Protein AF-A0A962G2T0-F1 (afdb_monomer)

pLDDT: mean 91.87, std 9.45, range [46.09, 98.81]

Structure (mmCIF, N/CA/C/O backbone):
data_AF-A0A962G2T0-F1
#
_entry.id   AF-A0A962G2T0-F1
#
loop_
_atom_site.group_PDB
_atom_site.id
_atom_site.type_symbol
_atom_site.label_atom_id
_atom_site.label_alt_id
_atom_site.label_comp_id
_atom_site.label_asym_id
_atom_site.label_entity_id
_atom_site.label_seq_id
_atom_site.pdbx_PDB_ins_code
_atom_site.Cartn_x
_atom_site.Cartn_y
_atom_site.Cartn_z
_atom_site.occupancy
_atom_site.B_iso_or_equiv
_atom_site.auth_seq_id
_atom_site.auth_comp_id
_atom_site.auth_asym_id
_atom_site.auth_atom_id
_atom_site.pdbx_PDB_model_num
ATOM 1 N N . ASP A 1 1 ? -10.285 -14.569 -21.369 1.00 78.38 1 ASP A N 1
ATOM 2 C CA . ASP A 1 1 ? -9.445 -15.037 -20.257 1.00 78.38 1 ASP A CA 1
ATOM 3 C C . ASP A 1 1 ? -8.648 -13.848 -19.719 1.00 78.38 1 ASP A C 1
ATOM 5 O O . ASP A 1 1 ? -7.839 -13.314 -20.477 1.00 78.38 1 ASP A O 1
ATOM 9 N N . PRO A 1 2 ? -8.904 -13.385 -18.479 1.00 81.31 2 PRO A N 1
ATOM 10 C CA . PRO A 1 2 ? -8.148 -12.295 -17.854 1.00 81.31 2 PRO A CA 1
ATOM 11 C C . PRO A 1 2 ? -6.631 -12.542 -17.802 1.00 81.31 2 PRO A C 1
ATOM 13 O O . PRO A 1 2 ? -5.859 -11.588 -17.859 1.00 81.31 2 PRO A O 1
ATOM 16 N N . GLY A 1 3 ? -6.189 -13.804 -17.762 1.00 86.19 3 GLY A N 1
ATOM 17 C CA . GLY A 1 3 ? -4.771 -14.172 -17.718 1.00 86.19 3 GLY A CA 1
ATOM 18 C C . GLY A 1 3 ? -3.997 -13.897 -19.012 1.00 86.19 3 GLY A C 1
ATOM 19 O O . GLY A 1 3 ? -2.769 -13.878 -18.993 1.00 86.19 3 GLY A O 1
ATOM 20 N N . LEU A 1 4 ? -4.690 -13.649 -20.127 1.00 91.00 4 LEU A N 1
ATOM 21 C CA . LEU A 1 4 ? -4.076 -13.399 -21.437 1.00 91.00 4 LEU A CA 1
ATOM 22 C C . LEU A 1 4 ? -4.033 -11.914 -21.816 1.00 91.00 4 LEU A C 1
ATOM 24 O O . LEU A 1 4 ? -3.537 -11.575 -22.889 1.00 91.00 4 LEU A O 1
ATOM 28 N N . GLN A 1 5 ? -4.562 -11.022 -20.974 1.00 93.44 5 GLN A N 1
ATOM 29 C CA . GLN A 1 5 ? -4.587 -9.595 -21.275 1.00 93.44 5 GLN A CA 1
ATOM 30 C C . GLN A 1 5 ? -3.207 -8.965 -21.020 1.00 93.44 5 GLN A C 1
ATOM 32 O O . GLN A 1 5 ? -2.699 -9.076 -19.901 1.00 93.44 5 GLN A O 1
ATOM 37 N N . PRO A 1 6 ? -2.603 -8.267 -21.999 1.00 96.25 6 PRO A N 1
ATOM 38 C CA . PRO A 1 6 ? -1.441 -7.423 -21.749 1.00 96.25 6 PRO A CA 1
ATOM 39 C C . PRO A 1 6 ? -1.802 -6.278 -20.800 1.00 96.25 6 PRO A C 1
ATOM 41 O O . PRO A 1 6 ? -2.826 -5.614 -20.978 1.00 96.25 6 PRO A O 1
ATOM 44 N N . ARG A 1 7 ? -0.967 -6.043 -19.792 1.00 96.06 7 ARG A N 1
ATOM 45 C CA . ARG A 1 7 ? -1.143 -4.992 -18.782 1.00 96.06 7 ARG A CA 1
ATOM 46 C C . ARG A 1 7 ? 0.117 -4.141 -18.749 1.00 96.06 7 ARG A C 1
ATOM 48 O O . ARG A 1 7 ? 1.211 -4.683 -18.847 1.00 96.06 7 ARG A O 1
ATOM 55 N N . PHE A 1 8 ? -0.023 -2.834 -18.605 1.00 97.50 8 PHE A N 1
ATOM 56 C CA . PHE A 1 8 ? 1.101 -1.907 -18.525 1.00 97.50 8 PHE A CA 1
ATOM 57 C C . PHE A 1 8 ? 0.750 -0.752 -17.588 1.00 97.50 8 PHE A C 1
ATOM 59 O O . PHE A 1 8 ? -0.428 -0.460 -17.385 1.00 97.50 8 PHE A O 1
ATOM 66 N N . VAL A 1 9 ? 1.776 -0.120 -17.019 1.00 97.50 9 VAL A N 1
ATOM 67 C CA . VAL A 1 9 ? 1.636 1.116 -16.229 1.00 97.50 9 VAL A CA 1
ATOM 68 C C . VAL A 1 9 ? 1.667 2.333 -17.156 1.00 97.50 9 VAL A C 1
ATOM 70 O O . VAL A 1 9 ? 0.828 3.219 -17.050 1.00 97.50 9 VAL A O 1
ATOM 73 N N . ASP A 1 10 ? 2.601 2.341 -18.106 1.00 97.38 10 ASP A N 1
ATOM 74 C CA . ASP A 1 10 ? 2.727 3.331 -19.171 1.00 97.38 10 ASP A CA 1
ATOM 75 C C . ASP A 1 10 ? 3.152 2.658 -20.490 1.00 97.38 10 ASP A C 1
ATOM 77 O O . ASP A 1 10 ? 3.445 1.459 -20.539 1.00 97.38 10 ASP A O 1
ATOM 81 N N . ASN A 1 11 ? 3.103 3.407 -21.592 1.00 96.62 11 ASN A N 1
ATOM 82 C CA . ASN A 1 11 ? 3.516 2.935 -22.912 1.00 96.62 11 ASN A CA 1
ATOM 83 C C . ASN A 1 11 ? 3.997 4.107 -23.795 1.00 96.62 11 ASN A C 1
ATOM 85 O O . ASN A 1 11 ? 4.348 5.173 -23.298 1.00 96.62 11 ASN A O 1
ATOM 89 N N . HIS A 1 12 ? 4.053 3.905 -25.114 1.00 94.94 12 HIS A N 1
ATOM 90 C CA . HIS A 1 12 ? 4.557 4.888 -26.078 1.00 94.94 12 HIS A CA 1
ATOM 91 C C . HIS A 1 12 ? 3.560 5.992 -26.483 1.00 94.94 12 HIS A C 1
ATOM 93 O O . HIS A 1 12 ? 3.971 6.928 -27.177 1.00 94.94 12 HIS A O 1
ATOM 99 N N . ASP A 1 13 ? 2.296 5.881 -26.066 1.00 95.00 13 ASP A N 1
ATOM 100 C CA . ASP A 1 13 ? 1.183 6.768 -26.435 1.00 95.00 13 ASP A CA 1
ATOM 101 C C . ASP A 1 13 ? 0.661 7.608 -25.258 1.00 95.00 13 ASP A C 1
ATOM 103 O O . ASP A 1 13 ? -0.230 8.439 -25.438 1.00 95.00 13 ASP A O 1
ATOM 107 N N . VAL A 1 14 ? 1.201 7.405 -24.055 1.00 94.00 14 VAL A N 1
ATOM 108 C CA . VAL A 1 14 ? 0.853 8.160 -22.845 1.00 94.00 14 VAL A CA 1
ATOM 109 C C . VAL A 1 14 ? 2.103 8.747 -22.197 1.00 94.00 14 VAL A C 1
ATOM 111 O O . VAL A 1 14 ? 3.228 8.333 -22.490 1.00 94.00 14 VAL A O 1
ATOM 114 N N . ASP A 1 15 ? 1.909 9.712 -21.299 1.00 95.94 15 ASP A N 1
ATOM 115 C CA . ASP A 1 15 ? 2.998 10.197 -20.457 1.00 95.94 15 ASP A CA 1
ATOM 116 C C . ASP A 1 15 ? 3.614 9.051 -19.653 1.00 95.94 15 ASP A C 1
ATOM 118 O O . ASP A 1 15 ? 2.920 8.148 -19.178 1.00 95.94 15 ASP A O 1
ATOM 122 N N . ARG A 1 16 ? 4.936 9.117 -19.461 1.00 97.94 16 ARG A N 1
ATOM 123 C CA . ARG A 1 16 ? 5.623 8.234 -18.517 1.00 97.94 16 ARG A CA 1
ATOM 124 C C . ARG A 1 16 ? 4.997 8.409 -17.145 1.00 97.94 16 ARG A C 1
ATOM 126 O O . ARG A 1 16 ? 4.760 9.539 -16.716 1.00 97.94 16 ARG A O 1
ATOM 133 N N . PHE A 1 17 ? 4.849 7.324 -16.398 1.00 97.88 17 PHE A N 1
ATOM 134 C CA . PHE A 1 17 ? 4.317 7.417 -15.040 1.00 97.88 17 PHE A CA 1
ATOM 135 C C . PHE A 1 17 ? 5.157 8.370 -14.173 1.00 97.88 17 PHE A C 1
ATOM 137 O O . PHE A 1 17 ? 4.611 9.211 -13.470 1.00 97.88 17 PHE A O 1
ATOM 144 N N . LEU A 1 18 ? 6.492 8.331 -14.287 1.00 98.00 18 LEU A N 1
ATOM 145 C CA . LEU A 1 18 ? 7.399 9.212 -13.533 1.00 98.00 18 LEU A CA 1
ATOM 146 C C . LEU A 1 18 ? 7.429 10.673 -14.013 1.00 98.00 18 LEU A C 1
ATOM 148 O O . LEU A 1 18 ? 8.134 11.487 -13.411 1.00 98.00 18 LEU A O 1
ATOM 152 N N . ALA A 1 19 ? 6.697 11.023 -15.074 1.00 97.25 19 ALA A N 1
ATOM 153 C CA . ALA A 1 19 ? 6.477 12.423 -15.423 1.00 97.25 19 ALA A CA 1
ATOM 154 C C . ALA A 1 19 ? 5.615 13.123 -14.360 1.00 97.25 19 ALA A C 1
ATOM 156 O O . ALA A 1 19 ? 5.885 14.272 -14.023 1.00 97.25 19 ALA A O 1
ATOM 157 N N . ASN A 1 20 ? 4.633 12.405 -13.798 1.00 96.12 20 ASN A N 1
ATOM 158 C CA . ASN A 1 20 ? 3.645 12.948 -12.860 1.00 96.12 20 ASN A CA 1
ATOM 159 C C . ASN A 1 20 ? 3.593 12.201 -11.512 1.00 96.12 20 ASN A C 1
ATOM 161 O O . ASN A 1 20 ? 3.005 12.698 -10.557 1.00 96.12 20 ASN A O 1
ATOM 165 N N . GLY A 1 21 ? 4.194 11.014 -11.424 1.00 96.19 21 GLY A N 1
ATOM 166 C CA . GLY A 1 21 ? 4.232 10.174 -10.230 1.00 96.19 21 GLY A CA 1
ATOM 167 C C . GLY A 1 21 ? 5.575 10.196 -9.497 1.00 96.19 21 GLY A C 1
ATOM 168 O O . GLY A 1 21 ? 6.537 10.865 -9.884 1.00 96.19 21 GLY A O 1
ATOM 169 N N . SER A 1 22 ? 5.653 9.409 -8.426 1.00 96.81 22 SER A N 1
ATOM 170 C CA . SER A 1 22 ? 6.858 9.235 -7.613 1.00 96.81 22 SER A CA 1
ATOM 171 C C . SER A 1 22 ? 7.554 7.901 -7.906 1.00 96.81 22 SER A C 1
ATOM 173 O O . SER A 1 22 ? 6.972 6.984 -8.489 1.00 96.81 22 SER A O 1
ATOM 175 N N . LYS A 1 23 ? 8.820 7.768 -7.481 1.00 96.56 23 LYS A N 1
ATOM 176 C CA . LYS A 1 23 ? 9.531 6.480 -7.554 1.00 96.56 23 LYS A CA 1
ATOM 177 C C . LYS A 1 23 ? 8.831 5.416 -6.709 1.00 96.56 23 LYS A C 1
ATOM 179 O O . LYS A 1 23 ? 8.653 4.315 -7.202 1.00 96.56 23 LYS A O 1
ATOM 184 N N . ALA A 1 24 ? 8.381 5.777 -5.507 1.00 96.62 24 ALA A N 1
ATOM 185 C CA . ALA A 1 24 ? 7.599 4.904 -4.638 1.00 96.62 24 ALA A CA 1
ATOM 186 C C . ALA A 1 24 ? 6.312 4.413 -5.325 1.00 96.62 24 ALA A C 1
ATOM 188 O O . ALA A 1 24 ? 6.076 3.210 -5.4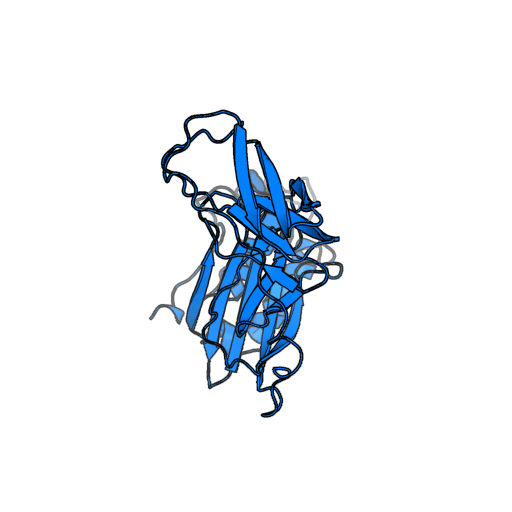11 1.00 96.62 24 ALA A O 1
ATOM 189 N N . GLY A 1 25 ? 5.546 5.327 -5.933 1.00 97.88 25 GLY A N 1
ATOM 190 C CA . GLY A 1 25 ? 4.347 4.974 -6.693 1.00 97.88 25 GLY A CA 1
ATOM 191 C C . GLY A 1 25 ? 4.648 4.074 -7.895 1.00 97.88 25 GLY A C 1
ATOM 192 O O . GLY A 1 25 ? 3.903 3.134 -8.156 1.00 97.88 25 GLY A O 1
ATOM 193 N N . MET A 1 26 ? 5.768 4.295 -8.595 1.00 98.31 26 MET A N 1
ATOM 194 C CA . MET A 1 26 ? 6.210 3.408 -9.677 1.00 98.31 26 MET A CA 1
ATOM 195 C C . MET A 1 26 ? 6.521 2.005 -9.143 1.00 98.31 26 MET A C 1
ATOM 197 O O . MET A 1 26 ? 6.085 1.015 -9.725 1.00 98.31 26 MET A O 1
ATOM 201 N N . SER A 1 27 ? 7.233 1.899 -8.021 1.00 98.19 27 SER A N 1
ATOM 202 C CA . SER A 1 27 ? 7.536 0.623 -7.368 1.00 98.19 27 SER A CA 1
ATOM 203 C C . SER A 1 27 ? 6.268 -0.145 -6.988 1.00 98.19 27 SER A C 1
ATOM 205 O O . SER A 1 27 ? 6.163 -1.338 -7.278 1.00 98.19 27 SER A O 1
ATOM 207 N N . GLN A 1 28 ? 5.280 0.541 -6.407 1.00 98.69 28 GLN A N 1
ATOM 208 C CA . GLN A 1 28 ? 3.979 -0.034 -6.057 1.00 98.69 28 GLN A CA 1
ATOM 209 C C . GLN A 1 28 ? 3.189 -0.457 -7.301 1.00 98.69 28 GLN A C 1
ATOM 211 O O . GLN A 1 28 ? 2.668 -1.572 -7.346 1.00 98.69 28 GLN A O 1
ATOM 216 N N . ALA A 1 29 ? 3.161 0.373 -8.346 1.00 98.56 29 ALA A N 1
ATOM 217 C CA . ALA A 1 29 ? 2.499 0.053 -9.609 1.00 98.56 29 ALA A CA 1
ATOM 218 C C . ALA A 1 29 ? 3.128 -1.172 -10.295 1.00 98.56 29 ALA A C 1
ATOM 220 O O . ALA A 1 29 ? 2.409 -2.030 -10.808 1.00 98.56 29 ALA A O 1
ATOM 221 N N . LEU A 1 30 ? 4.459 -1.294 -10.268 1.00 98.69 30 LEU A N 1
ATOM 222 C CA . LEU A 1 30 ? 5.179 -2.452 -10.805 1.00 98.69 30 LEU A CA 1
ATOM 223 C C . LEU A 1 30 ? 4.926 -3.719 -9.983 1.00 98.69 30 LEU A C 1
ATOM 225 O O . LEU A 1 30 ? 4.748 -4.784 -10.573 1.00 98.69 30 LEU A O 1
ATOM 229 N N . LEU A 1 31 ? 4.872 -3.620 -8.650 1.00 98.69 31 LEU A N 1
ATOM 230 C CA . LEU A 1 31 ? 4.494 -4.751 -7.803 1.00 98.69 31 LEU A CA 1
ATOM 231 C C . LEU A 1 31 ? 3.065 -5.199 -8.118 1.00 98.69 31 LEU A C 1
ATOM 233 O O . LEU A 1 31 ? 2.873 -6.367 -8.439 1.00 98.69 31 LEU A O 1
ATOM 237 N N . MET A 1 32 ? 2.099 -4.274 -8.150 1.00 98.38 32 MET A N 1
ATOM 238 C CA . MET A 1 32 ? 0.710 -4.572 -8.515 1.00 98.38 32 MET A CA 1
ATOM 239 C C . MET A 1 32 ? 0.604 -5.212 -9.904 1.00 98.38 32 MET A C 1
ATOM 241 O O . MET A 1 32 ? -0.066 -6.230 -10.066 1.00 98.38 32 MET A O 1
ATOM 245 N N . LEU A 1 33 ? 1.296 -4.663 -10.908 1.00 98.06 33 LEU A N 1
ATOM 246 C CA . LEU A 1 33 ? 1.343 -5.217 -12.264 1.00 98.06 33 LEU A CA 1
ATOM 247 C C . LEU A 1 33 ? 1.830 -6.680 -12.274 1.00 98.06 33 LEU A C 1
ATOM 249 O O . LEU A 1 33 ? 1.400 -7.474 -13.112 1.00 98.06 33 LEU A O 1
ATOM 253 N N . MET A 1 34 ? 2.714 -7.036 -11.341 1.00 98.12 34 MET A N 1
ATOM 254 C CA . MET A 1 34 ? 3.334 -8.355 -11.223 1.00 98.12 34 MET A CA 1
ATOM 255 C C . MET A 1 34 ? 2.589 -9.321 -10.295 1.00 98.12 34 MET A C 1
ATOM 257 O O . MET A 1 34 ? 2.953 -10.498 -10.254 1.00 98.12 34 MET A O 1
ATOM 261 N N . THR A 1 35 ? 1.538 -8.880 -9.608 1.00 97.62 35 THR A N 1
ATOM 262 C CA . THR A 1 35 ? 0.735 -9.696 -8.680 1.00 97.62 35 THR A CA 1
ATOM 263 C C . THR A 1 35 ? -0.733 -9.824 -9.091 1.00 97.62 35 THR A C 1
ATOM 265 O O . THR A 1 35 ? -1.458 -10.617 -8.495 1.00 97.62 35 THR A O 1
ATOM 268 N N . ILE A 1 36 ? -1.178 -9.115 -10.134 1.00 95.31 36 ILE A N 1
ATOM 269 C CA . ILE A 1 36 ? -2.506 -9.303 -10.739 1.00 95.31 36 ILE A CA 1
ATOM 270 C C . ILE A 1 36 ? -2.458 -10.216 -11.988 1.00 95.31 36 ILE A C 1
ATOM 272 O O . ILE A 1 36 ? -1.396 -10.393 -12.601 1.00 95.31 36 ILE A O 1
ATOM 276 N N . PRO A 1 37 ? -3.599 -10.800 -12.410 1.00 92.00 37 PRO A N 1
ATOM 277 C CA . PRO A 1 37 ? -3.679 -11.604 -13.627 1.00 92.00 37 PRO A CA 1
ATOM 278 C C . PRO A 1 37 ? -3.344 -10.803 -14.889 1.00 92.00 37 PRO A C 1
ATOM 280 O O . PRO A 1 37 ? -3.662 -9.615 -14.996 1.00 92.00 37 PRO A O 1
ATOM 283 N N . GLY A 1 38 ? -2.751 -11.492 -15.864 1.00 93.94 38 GLY A N 1
ATOM 284 C CA . GLY A 1 38 ? -2.405 -10.938 -17.170 1.00 93.94 38 GLY A CA 1
ATOM 285 C C . GLY A 1 38 ? -0.929 -11.099 -17.528 1.00 93.94 38 GLY A C 1
ATOM 286 O O . GLY A 1 38 ? -0.134 -11.713 -16.805 1.00 93.94 38 GLY A O 1
ATOM 287 N N . ILE A 1 39 ? -0.566 -10.522 -18.670 1.00 96.62 39 ILE A N 1
ATOM 288 C CA . ILE A 1 39 ? 0.798 -10.494 -19.196 1.00 96.62 39 ILE A CA 1
ATOM 289 C C . ILE A 1 39 ? 1.377 -9.103 -18.900 1.00 96.62 39 ILE A C 1
ATOM 291 O O . ILE A 1 39 ? 0.988 -8.142 -19.567 1.00 96.62 39 ILE A O 1
ATOM 295 N N . PRO A 1 40 ? 2.267 -8.957 -17.904 1.00 97.81 40 PRO A N 1
ATOM 296 C CA . PRO A 1 40 ? 2.860 -7.666 -17.588 1.00 97.81 40 PRO A CA 1
ATOM 297 C C . PRO A 1 40 ? 3.802 -7.221 -18.712 1.00 97.81 40 PRO A C 1
ATOM 299 O O . PRO A 1 40 ? 4.688 -7.964 -19.133 1.00 97.81 40 PRO A O 1
ATOM 302 N N . VAL A 1 41 ? 3.608 -5.996 -19.190 1.00 98.25 41 VAL A N 1
ATOM 303 C CA . VAL A 1 41 ? 4.405 -5.342 -20.227 1.00 98.25 41 VAL A CA 1
ATOM 304 C C . VAL A 1 41 ? 5.087 -4.135 -19.598 1.00 98.25 41 VAL A C 1
ATOM 306 O O . VAL A 1 41 ? 4.430 -3.222 -19.103 1.00 98.25 41 VAL A O 1
ATOM 309 N N . ILE A 1 42 ? 6.417 -4.148 -19.614 1.00 98.25 42 ILE A N 1
ATOM 310 C CA . ILE A 1 42 ? 7.254 -3.060 -19.108 1.00 98.25 42 ILE A CA 1
ATOM 311 C C . ILE A 1 42 ? 7.743 -2.258 -20.308 1.00 98.25 42 ILE A C 1
ATOM 313 O O . ILE A 1 42 ? 8.333 -2.821 -21.234 1.00 98.25 42 ILE A O 1
ATOM 317 N N . TYR A 1 43 ? 7.497 -0.951 -20.302 1.00 98.19 43 TYR A N 1
ATOM 318 C CA . TYR A 1 43 ? 8.009 -0.069 -21.338 1.00 98.19 43 TYR A CA 1
ATOM 319 C C . TYR A 1 43 ? 9.490 0.248 -21.089 1.00 98.19 43 TYR A C 1
ATOM 321 O O . TYR A 1 43 ? 9.913 0.442 -19.951 1.00 98.19 43 TYR A O 1
ATOM 329 N N . TYR A 1 44 ? 10.298 0.273 -22.151 1.00 97.81 44 TYR A N 1
ATOM 330 C CA . TYR A 1 44 ? 11.750 0.424 -22.033 1.00 97.81 44 TYR A CA 1
ATOM 331 C C . TYR A 1 44 ? 12.125 1.711 -21.281 1.00 97.81 44 TYR A C 1
ATOM 333 O O . TYR A 1 44 ? 11.468 2.744 -21.450 1.00 97.81 44 TYR A O 1
ATOM 341 N N . GLY A 1 45 ? 13.186 1.676 -20.478 1.00 97.81 45 GLY A N 1
ATOM 342 C CA . GLY A 1 45 ? 13.653 2.828 -19.706 1.00 97.81 45 GLY A CA 1
ATOM 343 C C . GLY A 1 45 ? 12.901 3.047 -18.389 1.00 97.81 45 GLY A C 1
ATOM 344 O O . GLY A 1 45 ? 13.348 3.852 -17.572 1.00 97.81 45 GLY A O 1
ATOM 345 N N . THR A 1 46 ? 11.814 2.316 -18.117 1.00 98.12 46 THR A N 1
ATOM 346 C CA . THR A 1 46 ? 11.147 2.328 -16.802 1.00 98.12 46 THR A CA 1
ATOM 347 C C . THR A 1 46 ? 12.097 1.855 -15.699 1.00 98.12 46 THR A C 1
ATOM 349 O O . THR A 1 46 ? 12.185 2.473 -14.640 1.00 98.12 46 THR A O 1
ATOM 352 N N . GLU A 1 47 ? 12.906 0.836 -15.979 1.00 98.06 47 GLU A N 1
ATOM 353 C CA . GLU A 1 47 ? 13.969 0.324 -15.107 1.00 98.06 47 GLU A CA 1
ATOM 354 C C . GLU A 1 47 ? 15.109 1.337 -14.868 1.00 98.06 47 GLU A C 1
ATOM 356 O O . GLU A 1 47 ? 15.840 1.256 -13.879 1.00 98.06 47 GLU A O 1
ATOM 361 N N . GLN A 1 48 ? 15.229 2.330 -15.750 1.00 97.88 48 GLN A N 1
ATOM 362 C CA . GLN A 1 48 ? 16.180 3.443 -15.655 1.00 97.88 48 GLN A CA 1
ATOM 363 C C . GLN A 1 48 ? 15.535 4.721 -15.094 1.00 97.88 48 GLN A C 1
ATOM 365 O O . GLN A 1 48 ? 16.209 5.730 -14.901 1.00 97.88 48 GLN A O 1
ATOM 370 N N . GLY A 1 49 ? 14.231 4.694 -14.805 1.00 96.88 49 GLY A N 1
ATOM 371 C CA . GLY A 1 49 ? 13.498 5.833 -14.263 1.00 96.88 49 GLY A CA 1
ATOM 372 C C . GLY A 1 49 ? 13.216 6.947 -15.273 1.00 96.88 49 GLY A C 1
ATOM 373 O O . GLY A 1 49 ? 13.175 8.116 -14.882 1.00 96.88 49 GLY A O 1
ATOM 374 N N . PHE A 1 50 ? 13.035 6.608 -16.553 1.00 97.56 50 PHE A N 1
ATOM 375 C CA . PHE A 1 50 ? 12.721 7.582 -17.600 1.00 97.56 50 PHE A CA 1
ATOM 376 C C . PHE A 1 50 ? 11.464 8.392 -17.270 1.00 97.56 50 PHE A C 1
ATOM 378 O O . PHE A 1 50 ? 10.434 7.850 -16.866 1.00 97.56 50 PHE A O 1
ATOM 385 N N . ARG A 1 51 ? 11.563 9.709 -17.478 1.00 96.44 51 ARG A N 1
ATOM 386 C CA . ARG A 1 51 ? 10.471 10.675 -17.281 1.00 96.44 51 ARG A CA 1
ATOM 387 C C . ARG A 1 51 ? 9.949 11.242 -18.596 1.00 96.44 51 ARG A C 1
ATOM 389 O O . ARG A 1 51 ? 8.769 11.560 -18.681 1.00 96.44 51 ARG A O 1
ATOM 396 N N . GLY A 1 52 ? 10.804 11.375 -19.609 1.00 92.88 52 GLY A N 1
ATOM 397 C CA . GLY A 1 52 ? 10.414 11.887 -20.913 1.00 92.88 52 GLY A CA 1
ATOM 398 C C . GLY A 1 52 ? 9.744 10.824 -21.779 1.00 92.88 52 GLY A C 1
ATOM 399 O O . GLY A 1 52 ? 10.050 9.624 -21.732 1.00 92.88 52 GLY A O 1
ATOM 400 N N . GLN A 1 53 ? 8.813 11.277 -22.615 1.00 91.75 53 GLN A N 1
ATOM 401 C CA . GLN A 1 53 ? 8.297 10.452 -23.697 1.00 91.75 53 GLN A CA 1
ATOM 402 C C . GLN A 1 53 ? 9.400 10.236 -24.740 1.00 91.75 53 GLN A C 1
ATOM 404 O O . GLN A 1 53 ? 10.041 11.185 -25.182 1.00 91.75 53 GLN A O 1
ATOM 409 N N . ARG A 1 54 ? 9.573 8.985 -25.182 1.00 89.12 54 ARG A N 1
ATOM 410 C CA . ARG A 1 54 ? 10.462 8.614 -26.303 1.00 89.12 54 ARG A CA 1
ATOM 411 C C . ARG A 1 54 ? 11.945 8.989 -26.122 1.00 89.12 54 ARG A C 1
ATOM 413 O O . ARG A 1 54 ? 12.679 9.017 -27.109 1.00 89.12 54 ARG A O 1
ATOM 420 N N . ASP A 1 55 ? 12.398 9.210 -24.885 1.00 94.62 55 ASP A N 1
ATOM 421 C CA . ASP A 1 55 ? 13.829 9.293 -24.568 1.00 94.62 55 ASP A CA 1
ATOM 422 C C . ASP A 1 55 ? 14.541 8.023 -25.052 1.00 94.62 55 ASP A C 1
ATOM 424 O O . ASP A 1 55 ? 13.981 6.924 -25.013 1.00 94.62 55 ASP A O 1
ATOM 428 N N . SER A 1 56 ? 15.765 8.162 -25.550 1.00 96.25 56 SER A N 1
ATOM 429 C CA . SER A 1 56 ? 16.545 7.058 -26.104 1.00 96.25 56 SER A CA 1
ATOM 430 C C . SER A 1 56 ? 17.391 6.370 -25.038 1.00 96.25 56 SER A C 1
ATOM 432 O O . SER A 1 56 ? 18.118 7.022 -24.294 1.00 96.25 56 SER A O 1
ATOM 434 N N . MET A 1 57 ? 17.395 5.034 -25.057 1.00 97.44 57 MET A N 1
ATOM 435 C CA . MET A 1 57 ? 18.333 4.214 -24.274 1.00 97.44 57 MET A CA 1
ATOM 436 C C . MET A 1 57 ? 19.786 4.358 -24.745 1.00 97.44 57 MET A C 1
ATOM 438 O O . MET A 1 57 ? 20.716 4.102 -23.987 1.00 97.44 57 MET A O 1
ATOM 442 N N . PHE A 1 58 ? 19.990 4.743 -26.005 1.00 98.25 58 PHE A N 1
ATOM 443 C CA . PHE A 1 58 ? 21.303 4.853 -26.631 1.00 98.25 58 PHE A CA 1
ATOM 444 C C . PHE A 1 58 ? 21.796 6.299 -26.620 1.00 98.25 58 PHE A C 1
ATOM 446 O O . PHE A 1 58 ? 21.036 7.203 -26.977 1.00 98.25 58 PHE A O 1
ATOM 453 N N . ALA A 1 59 ? 23.086 6.483 -26.336 1.00 97.31 59 ALA A N 1
ATOM 454 C CA . ALA A 1 59 ? 23.768 7.777 -26.237 1.00 97.31 59 ALA A CA 1
ATOM 455 C C . ALA A 1 59 ? 23.615 8.693 -27.463 1.00 97.31 59 ALA A C 1
ATOM 457 O O . ALA A 1 59 ? 23.684 9.910 -27.344 1.00 97.31 59 ALA A O 1
ATOM 458 N N . GLY A 1 60 ? 23.434 8.123 -28.657 1.00 97.00 60 GLY A N 1
ATOM 459 C CA . GLY A 1 60 ? 23.257 8.898 -29.889 1.00 97.00 60 GLY A CA 1
ATOM 460 C C . GLY A 1 60 ? 21.816 9.334 -30.166 1.00 97.00 60 GLY A C 1
ATOM 461 O O . GLY A 1 60 ? 21.575 10.029 -31.149 1.00 97.00 60 GLY A O 1
ATOM 462 N N . GLY A 1 61 ? 20.845 8.889 -29.366 1.00 96.19 61 GLY A N 1
ATOM 463 C CA . GLY A 1 61 ? 19.431 9.133 -29.636 1.00 96.19 61 GLY A CA 1
ATOM 464 C C . GLY A 1 61 ? 18.863 10.353 -28.915 1.00 96.19 61 GLY A C 1
ATOM 465 O O . GLY A 1 61 ? 19.477 10.925 -28.012 1.00 96.19 61 GLY A O 1
ATOM 466 N N . TYR A 1 62 ? 17.649 10.728 -29.314 1.00 95.38 62 TYR A N 1
ATOM 467 C CA . TYR A 1 62 ? 16.905 11.850 -28.743 1.00 95.38 62 TYR A CA 1
ATOM 468 C C . TYR A 1 62 ? 16.740 11.718 -27.219 1.00 95.38 62 TYR A C 1
ATOM 470 O O . TYR A 1 62 ? 16.532 10.618 -26.714 1.00 95.38 62 TYR A O 1
ATOM 478 N N . GLY A 1 63 ? 16.871 12.823 -26.480 1.00 93.44 63 GLY A N 1
ATOM 479 C CA . GLY A 1 63 ? 16.682 12.858 -25.020 1.00 93.44 63 GLY A CA 1
ATOM 480 C C . GLY A 1 63 ? 17.759 1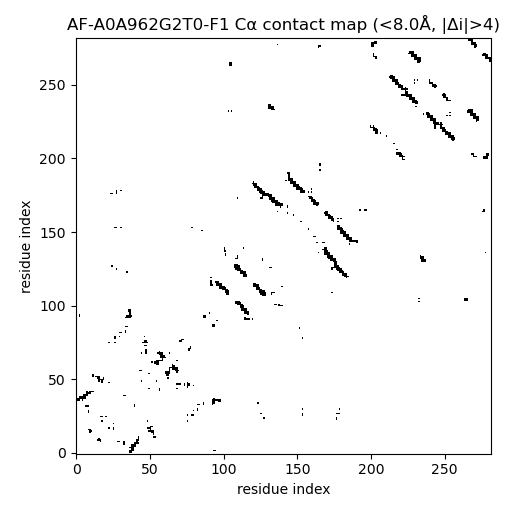2.152 -24.179 1.00 93.44 63 GLY A C 1
ATOM 481 O O . GLY A 1 63 ? 17.789 12.328 -22.967 1.00 93.44 63 GLY A O 1
ATOM 482 N N . SER A 1 64 ? 18.693 11.412 -24.791 1.00 95.44 64 SER A N 1
ATOM 483 C CA . SER A 1 64 ? 19.675 10.572 -24.076 1.00 95.44 64 SER A CA 1
ATOM 484 C C . SER A 1 64 ? 20.771 11.336 -23.322 1.00 95.44 64 SER A C 1
ATOM 486 O O . SER A 1 64 ? 21.466 10.744 -22.497 1.00 95.44 64 SER A O 1
ATOM 488 N N . GLN A 1 65 ? 20.961 12.624 -23.635 1.00 95.00 65 GLN A N 1
ATOM 489 C CA . GLN A 1 65 ? 22.051 13.467 -23.126 1.00 95.00 65 GLN A CA 1
ATOM 490 C C . GLN A 1 65 ? 23.460 12.899 -23.386 1.00 95.00 65 GLN A C 1
ATOM 492 O O . GLN A 1 65 ? 24.388 13.153 -22.622 1.00 95.00 65 GLN A O 1
ATOM 497 N N . GLY A 1 66 ? 23.642 12.124 -24.461 1.00 96.25 66 GLY A N 1
ATOM 498 C CA . GLY A 1 66 ? 24.953 11.569 -24.811 1.00 96.25 66 GLY A CA 1
ATOM 499 C C . GLY A 1 66 ? 25.364 10.348 -23.983 1.00 96.25 66 GLY A C 1
ATOM 500 O O . GLY A 1 66 ? 26.524 9.944 -24.045 1.00 96.25 66 GLY A O 1
ATOM 501 N N . VAL A 1 67 ? 24.445 9.753 -23.214 1.00 95.88 67 VAL A N 1
ATOM 502 C CA . VAL A 1 67 ? 24.722 8.626 -22.309 1.00 95.88 67 VAL A CA 1
ATOM 503 C C . VAL A 1 67 ? 23.866 7.411 -22.671 1.00 95.88 67 VAL A C 1
ATOM 505 O O . VAL A 1 67 ? 22.727 7.537 -23.113 1.00 95.88 67 VAL A O 1
ATOM 508 N N . ASN A 1 68 ? 24.433 6.214 -22.501 1.00 97.88 68 ASN A N 1
ATOM 509 C CA . ASN A 1 68 ? 23.692 4.960 -22.601 1.00 97.88 68 ASN A CA 1
ATOM 510 C C . ASN A 1 68 ? 22.987 4.650 -21.275 1.00 97.88 68 ASN A C 1
ATOM 512 O O . ASN A 1 68 ? 23.619 4.676 -20.221 1.00 97.88 68 ASN A O 1
ATOM 516 N N . HIS A 1 69 ? 21.719 4.257 -21.336 1.00 97.50 69 HIS A N 1
ATOM 517 C CA . HIS A 1 69 ? 20.873 3.993 -20.170 1.00 97.50 69 HIS A CA 1
ATOM 518 C C . HIS A 1 69 ? 20.692 2.486 -19.957 1.00 97.50 69 HIS A C 1
ATOM 520 O O . HIS A 1 69 ? 19.587 1.971 -20.003 1.00 97.50 69 HIS A O 1
ATOM 526 N N . PHE A 1 70 ? 21.785 1.745 -19.768 1.00 97.62 70 PHE A N 1
ATOM 527 C CA . PHE A 1 70 ? 21.750 0.293 -19.502 1.00 97.62 70 PHE A CA 1
ATOM 528 C C . PHE A 1 70 ? 22.302 -0.053 -18.112 1.00 97.62 70 PHE A C 1
ATOM 530 O O . PHE A 1 70 ? 22.904 -1.111 -17.917 1.00 97.62 70 PHE A O 1
ATOM 537 N N . ASP A 1 71 ? 22.156 0.859 -17.149 1.00 98.00 71 ASP A N 1
ATOM 538 C CA . ASP A 1 71 ? 22.725 0.699 -15.816 1.00 98.00 71 ASP A CA 1
ATOM 539 C C . ASP A 1 71 ? 21.919 -0.311 -14.987 1.00 98.00 71 ASP A C 1
ATOM 541 O O . ASP A 1 71 ? 20.794 -0.054 -14.556 1.00 98.00 71 ASP A O 1
ATOM 545 N N . GLN A 1 72 ? 22.516 -1.476 -14.740 1.00 98.19 72 GLN A N 1
ATOM 546 C CA . GLN A 1 72 ? 21.928 -2.528 -13.903 1.00 98.19 72 GLN A CA 1
ATOM 547 C C . GLN A 1 72 ? 22.057 -2.227 -12.400 1.00 98.19 72 GLN A C 1
ATOM 549 O O . GLN A 1 72 ? 21.512 -2.945 -11.559 1.00 98.19 72 GLN A O 1
ATOM 554 N N . SER A 1 73 ? 22.798 -1.179 -12.030 1.00 97.88 73 SER A N 1
ATOM 555 C CA . SER A 1 73 ? 22.901 -0.703 -10.653 1.00 97.88 73 SER A CA 1
ATOM 556 C C . SER A 1 73 ? 21.788 0.273 -10.265 1.00 97.88 73 SER A C 1
ATOM 558 O O . SER A 1 73 ? 21.610 0.517 -9.070 1.00 97.88 73 SER A O 1
ATOM 560 N N . SER A 1 74 ? 21.000 0.752 -11.241 1.00 96.81 74 SER A N 1
ATOM 561 C CA . SER A 1 74 ? 19.838 1.618 -11.021 1.00 96.81 74 SER A CA 1
ATOM 562 C C . SER A 1 74 ? 18.907 1.031 -9.946 1.00 96.81 74 SER A C 1
ATOM 564 O O . SER A 1 74 ? 18.563 -0.157 -10.011 1.00 96.81 74 SER A O 1
ATOM 566 N N . PRO A 1 75 ? 18.443 1.838 -8.971 1.00 95.56 75 PRO A N 1
ATOM 567 C CA . PRO A 1 75 ? 17.531 1.362 -7.935 1.00 95.56 75 PRO A CA 1
ATOM 568 C C . PRO A 1 75 ? 16.258 0.711 -8.496 1.00 95.56 75 PRO A C 1
ATOM 570 O O . PRO A 1 75 ? 15.883 -0.372 -8.048 1.00 95.56 75 PRO A O 1
ATOM 573 N N . LEU A 1 76 ? 15.633 1.315 -9.519 1.00 96.62 76 LEU A N 1
ATOM 574 C CA . LEU A 1 76 ? 14.427 0.751 -10.140 1.00 96.62 76 LEU A CA 1
ATOM 575 C C . LEU A 1 76 ? 14.726 -0.537 -10.908 1.00 96.62 76 LEU A C 1
ATOM 577 O O . LEU A 1 76 ? 13.906 -1.449 -10.876 1.00 96.62 76 LEU A O 1
ATOM 581 N N . TYR A 1 77 ? 15.904 -0.661 -11.527 1.00 98.44 77 TYR A N 1
ATOM 582 C CA . TYR A 1 77 ? 16.326 -1.900 -12.180 1.00 98.44 77 TYR A CA 1
ATOM 583 C C . TYR A 1 77 ? 16.402 -3.053 -11.175 1.00 98.44 77 TYR A C 1
ATOM 585 O O . TYR A 1 77 ? 15.769 -4.091 -11.369 1.00 98.44 77 TYR A O 1
ATOM 593 N N . ARG A 1 78 ? 17.131 -2.864 -10.066 1.00 97.88 78 ARG A N 1
ATOM 594 C CA . ARG A 1 78 ? 17.291 -3.901 -9.032 1.00 97.88 78 ARG A CA 1
ATOM 595 C C . ARG A 1 78 ? 15.966 -4.248 -8.365 1.00 97.88 78 ARG A C 1
ATOM 597 O O . ARG A 1 78 ? 15.687 -5.419 -8.116 1.00 97.88 78 ARG A O 1
ATOM 604 N N . GLN A 1 79 ? 15.131 -3.249 -8.092 1.00 97.50 79 GLN A N 1
ATOM 605 C CA . GLN A 1 79 ? 13.822 -3.486 -7.498 1.00 97.50 79 GLN A CA 1
ATOM 606 C C . GLN A 1 79 ? 12.907 -4.258 -8.453 1.00 97.50 79 GLN A C 1
ATOM 608 O O . GLN A 1 79 ? 12.338 -5.271 -8.051 1.00 97.50 79 GLN A O 1
ATOM 613 N N . LEU A 1 80 ? 12.831 -3.851 -9.722 1.00 98.12 80 LEU A N 1
ATOM 614 C CA . LEU A 1 80 ? 12.059 -4.553 -10.744 1.00 98.12 80 LEU A CA 1
ATOM 615 C C . LEU A 1 80 ? 12.560 -5.989 -10.944 1.00 98.12 80 LEU A C 1
ATOM 617 O O . LEU A 1 80 ? 11.748 -6.901 -11.079 1.00 98.12 80 LEU A O 1
ATOM 621 N N . GLN A 1 81 ? 13.872 -6.221 -10.877 1.00 98.50 81 GLN A N 1
ATOM 622 C CA . GLN A 1 81 ? 14.445 -7.566 -10.897 1.00 98.50 81 GLN A CA 1
ATOM 623 C C . GLN A 1 81 ? 13.919 -8.433 -9.739 1.00 98.50 81 GLN A C 1
ATOM 625 O O . GLN A 1 81 ? 13.528 -9.576 -9.981 1.00 98.50 81 GLN A O 1
ATOM 630 N N . ARG A 1 82 ? 13.857 -7.908 -8.505 1.00 98.31 82 ARG A N 1
ATOM 631 C CA . ARG A 1 82 ? 13.297 -8.639 -7.349 1.00 98.31 82 ARG A CA 1
ATOM 632 C C . ARG A 1 82 ? 11.802 -8.934 -7.528 1.00 98.31 82 ARG A C 1
ATOM 634 O O . ARG A 1 82 ? 11.378 -10.063 -7.293 1.00 98.31 82 ARG A O 1
ATOM 641 N N . ILE A 1 83 ? 11.018 -7.965 -8.009 1.00 98.62 83 ILE A N 1
ATOM 642 C CA . ILE A 1 83 ? 9.575 -8.146 -8.263 1.00 98.62 83 ILE A CA 1
ATOM 643 C C . ILE A 1 83 ? 9.343 -9.212 -9.352 1.00 98.62 83 ILE A C 1
ATOM 645 O O . ILE A 1 83 ? 8.511 -10.108 -9.194 1.00 98.62 83 ILE A O 1
ATOM 649 N N . ILE A 1 84 ? 10.098 -9.161 -10.456 1.00 98.62 84 ILE A N 1
ATOM 650 C CA . ILE A 1 84 ? 10.016 -10.158 -11.537 1.00 98.62 84 ILE A CA 1
ATOM 651 C C . ILE A 1 84 ? 10.407 -11.547 -11.022 1.00 98.62 84 ILE A C 1
ATOM 653 O O . ILE A 1 84 ? 9.759 -12.536 -11.374 1.00 98.62 84 ILE A O 1
ATOM 657 N N . ALA A 1 85 ? 11.447 -11.638 -10.187 1.00 98.50 85 ALA A N 1
ATOM 658 C CA . ALA A 1 85 ? 11.868 -12.898 -9.583 1.00 98.50 85 ALA A CA 1
ATOM 659 C C . ALA A 1 85 ? 10.752 -13.509 -8.720 1.00 98.50 85 ALA A C 1
ATOM 661 O O . ALA A 1 85 ? 10.475 -14.698 -8.866 1.00 98.50 85 ALA A O 1
ATOM 662 N N . MET A 1 86 ? 10.054 -12.700 -7.916 1.00 97.88 86 MET A N 1
ATOM 663 C CA . MET A 1 86 ? 8.892 -13.135 -7.133 1.00 97.88 86 MET A CA 1
ATOM 664 C C . MET A 1 86 ? 7.786 -13.716 -8.034 1.00 97.88 86 MET A C 1
ATOM 666 O O . MET A 1 86 ? 7.367 -14.858 -7.840 1.00 97.88 86 MET A O 1
ATOM 670 N N . ARG A 1 87 ? 7.361 -12.986 -9.078 1.00 98.00 87 ARG A N 1
ATOM 671 C CA . ARG A 1 87 ? 6.315 -13.461 -10.009 1.00 98.00 87 ARG A CA 1
ATOM 672 C C . ARG A 1 87 ? 6.703 -14.755 -10.728 1.00 98.00 87 ARG A C 1
ATOM 674 O O . ARG A 1 87 ? 5.860 -15.623 -10.953 1.00 98.00 87 ARG A O 1
ATOM 681 N N . ASN A 1 88 ? 7.961 -14.877 -11.146 1.00 97.56 88 ASN A N 1
ATOM 682 C CA . ASN A 1 88 ? 8.434 -16.059 -11.867 1.00 97.56 88 ASN A CA 1
ATOM 683 C C . ASN A 1 88 ? 8.641 -17.264 -10.943 1.00 97.56 88 ASN A C 1
ATOM 685 O O . ASN A 1 88 ? 8.433 -18.398 -11.385 1.00 97.56 88 ASN A O 1
ATOM 689 N N . GLY A 1 89 ? 9.021 -17.013 -9.688 1.00 97.31 89 GLY A N 1
ATOM 690 C CA . GLY A 1 89 ? 9.262 -18.028 -8.668 1.00 97.31 89 GLY A CA 1
ATOM 691 C C . GLY A 1 89 ? 7.999 -18.755 -8.213 1.00 97.31 89 GLY A C 1
ATOM 692 O O . GLY A 1 89 ? 8.088 -19.930 -7.872 1.00 97.31 89 GLY A O 1
ATOM 693 N N . ASP A 1 90 ? 6.826 -18.115 -8.286 1.00 96.62 90 ASP A N 1
ATOM 694 C CA . ASP A 1 90 ? 5.572 -18.718 -7.826 1.00 96.62 90 ASP A CA 1
ATOM 695 C C . ASP A 1 90 ? 4.453 -18.659 -8.894 1.00 96.62 90 ASP A C 1
ATOM 697 O O . ASP A 1 90 ? 4.108 -17.582 -9.392 1.00 96.62 90 ASP A O 1
ATOM 701 N N . PRO A 1 91 ? 3.860 -19.797 -9.318 1.00 95.62 91 PRO A N 1
ATOM 702 C CA . PRO A 1 91 ? 2.716 -19.793 -10.233 1.00 95.62 91 PRO A CA 1
ATOM 703 C C . PRO A 1 91 ? 1.483 -19.057 -9.687 1.00 95.62 91 PRO A C 1
ATOM 705 O O . PRO A 1 91 ? 0.677 -18.605 -10.504 1.00 95.62 91 PRO A O 1
ATOM 708 N N . LEU A 1 92 ? 1.348 -18.889 -8.367 1.00 96.25 92 LEU A N 1
ATOM 709 C CA . LEU A 1 92 ? 0.238 -18.171 -7.738 1.00 96.25 92 LEU A CA 1
ATOM 710 C C . LEU A 1 92 ? 0.117 -16.736 -8.263 1.00 96.25 92 LEU A C 1
ATOM 712 O O . LEU A 1 92 ? -0.979 -16.322 -8.623 1.00 96.25 92 LEU A O 1
ATOM 716 N N . PHE A 1 93 ? 1.219 -16.007 -8.458 1.00 96.12 93 PHE A N 1
ATOM 717 C CA . PHE A 1 93 ? 1.152 -14.646 -9.014 1.00 96.12 93 PHE A CA 1
ATOM 718 C C . PHE A 1 93 ? 0.750 -14.608 -10.493 1.00 96.12 93 PHE A C 1
ATOM 720 O O . PHE A 1 93 ? 0.252 -13.597 -10.983 1.00 96.12 93 PHE A O 1
ATOM 727 N N . ARG A 1 94 ? 0.958 -15.703 -11.232 1.00 94.19 94 ARG A N 1
ATOM 728 C CA . ARG A 1 94 ? 0.654 -15.790 -12.671 1.00 94.19 94 ARG A CA 1
ATOM 729 C C . ARG A 1 94 ? -0.744 -16.330 -12.957 1.00 94.19 94 ARG A C 1
ATOM 731 O O . ARG A 1 94 ? -1.285 -16.047 -14.023 1.00 94.19 94 ARG A O 1
ATOM 738 N N . ARG A 1 95 ? -1.291 -17.144 -12.053 1.00 92.69 95 ARG A N 1
ATOM 739 C CA . ARG A 1 95 ? -2.522 -17.920 -12.273 1.00 92.69 95 ARG A CA 1
ATOM 740 C C . ARG A 1 95 ? -3.587 -17.722 -11.200 1.00 92.69 95 ARG A C 1
ATOM 742 O O . ARG A 1 95 ? -4.736 -18.077 -11.441 1.00 92.69 95 ARG A O 1
ATOM 749 N N . GLY A 1 96 ? -3.209 -17.213 -10.033 1.00 94.25 96 GLY A N 1
ATOM 750 C CA . GLY A 1 96 ? -4.123 -16.969 -8.930 1.00 94.25 96 GLY A CA 1
ATOM 751 C C . GLY A 1 96 ? -5.071 -15.812 -9.212 1.00 94.25 96 GLY A C 1
ATOM 752 O O . GLY A 1 96 ? -4.765 -14.898 -9.983 1.00 94.25 96 GLY A O 1
ATOM 753 N N . ALA A 1 97 ? -6.240 -15.870 -8.583 1.00 89.75 97 ALA A N 1
ATOM 754 C CA . ALA A 1 97 ? -7.255 -14.834 -8.692 1.00 89.75 97 ALA A CA 1
ATOM 755 C C . ALA A 1 97 ? -7.164 -1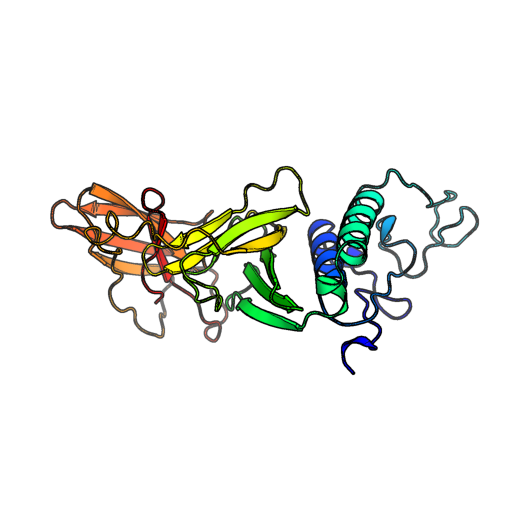3.892 -7.479 1.00 89.75 97 ALA A C 1
ATOM 757 O O . ALA A 1 97 ? -7.236 -14.377 -6.348 1.00 89.75 97 ALA A O 1
ATOM 758 N N . PRO A 1 98 ? -7.011 -12.571 -7.685 1.00 95.19 98 PRO A N 1
ATOM 759 C CA . PRO A 1 98 ? -7.046 -11.612 -6.596 1.00 95.19 98 PRO A CA 1
ATOM 760 C C . PRO A 1 98 ? -8.487 -11.412 -6.110 1.00 95.19 98 PRO A C 1
ATOM 762 O O . PRO A 1 98 ? -9.411 -11.234 -6.906 1.00 95.19 98 PRO A O 1
ATOM 765 N N . VAL A 1 99 ? -8.658 -11.393 -4.796 1.00 96.81 99 VAL A N 1
ATOM 766 C CA . VAL A 1 99 ? -9.895 -11.115 -4.072 1.00 96.81 99 VAL A CA 1
ATOM 767 C C . VAL A 1 99 ? -9.642 -9.869 -3.222 1.00 96.81 99 VAL A C 1
ATOM 769 O O . VAL A 1 99 ? -8.784 -9.922 -2.337 1.00 96.81 99 VAL A O 1
ATOM 772 N N . PRO A 1 100 ? -10.328 -8.740 -3.481 1.00 97.06 100 PRO A N 1
ATOM 773 C CA . PRO A 1 100 ? -10.216 -7.555 -2.638 1.00 97.06 100 PRO A CA 1
ATOM 774 C C . PRO A 1 100 ? -10.541 -7.894 -1.182 1.00 97.06 100 PRO A C 1
ATOM 776 O O . PRO A 1 100 ? -11.541 -8.555 -0.911 1.00 97.06 100 PRO A O 1
ATOM 779 N N . VAL A 1 101 ? -9.688 -7.448 -0.262 1.00 97.62 101 VAL A N 1
ATOM 780 C CA . VAL A 1 101 ? -9.862 -7.630 1.186 1.00 97.62 101 VAL A CA 1
ATOM 781 C C . VAL A 1 101 ? -10.204 -6.298 1.832 1.00 97.62 101 VAL A C 1
ATOM 783 O O . VAL A 1 101 ? -11.161 -6.207 2.591 1.00 97.62 101 VAL A O 1
ATOM 786 N N . TYR A 1 102 ? -9.442 -5.257 1.513 1.00 96.94 102 TYR A N 1
ATOM 787 C CA . TYR A 1 102 ? -9.615 -3.932 2.088 1.00 96.94 102 TYR A CA 1
ATOM 788 C C . TYR A 1 102 ? -9.171 -2.869 1.080 1.00 96.94 102 TYR A C 1
ATOM 790 O O . TYR A 1 102 ? -8.199 -3.061 0.347 1.00 96.94 102 TYR A O 1
ATOM 798 N N . SER A 1 103 ? -9.859 -1.734 1.067 1.00 95.69 103 SER A N 1
ATOM 799 C CA . SER A 1 103 ? -9.431 -0.532 0.357 1.00 95.69 103 SER A CA 1
ATOM 800 C C . SER A 1 103 ? -9.840 0.686 1.158 1.00 95.69 103 SER A C 1
ATOM 802 O O . SER A 1 103 ? -10.982 0.751 1.621 1.00 95.69 103 SER A O 1
ATOM 804 N N . ASP A 1 104 ? -8.941 1.653 1.271 1.00 92.94 104 ASP A N 1
ATOM 805 C CA . ASP A 1 104 ? -9.315 2.949 1.801 1.00 92.94 104 ASP A CA 1
ATOM 806 C C . ASP A 1 104 ? -10.230 3.698 0.829 1.00 92.94 104 ASP A C 1
ATOM 808 O O . ASP A 1 104 ? -10.022 3.675 -0.386 1.00 92.94 104 ASP A O 1
ATOM 812 N N . ALA A 1 105 ? -11.277 4.311 1.371 1.00 89.44 105 ALA A N 1
ATOM 813 C CA . ALA A 1 105 ? -12.277 5.032 0.596 1.00 89.44 105 ALA A CA 1
ATOM 814 C C . ALA A 1 105 ? -12.105 6.551 0.705 1.00 89.44 105 ALA A C 1
ATOM 816 O O . ALA A 1 105 ? -12.682 7.270 -0.112 1.00 89.44 105 ALA A O 1
ATOM 817 N N . SER A 1 106 ? -11.316 7.035 1.673 1.00 89.56 106 SER A N 1
ATOM 818 C CA . SER A 1 106 ? -11.177 8.468 1.922 1.00 89.56 106 SER A CA 1
ATOM 819 C C . SER A 1 106 ? -10.052 9.135 1.128 1.00 89.56 106 SER A C 1
ATOM 821 O O . SER A 1 106 ? -10.030 10.359 0.985 1.00 89.56 106 SER A O 1
ATOM 823 N N . GLY A 1 107 ? -9.137 8.347 0.556 1.00 91.50 107 GLY A N 1
ATOM 824 C CA . GLY A 1 107 ? -8.041 8.857 -0.258 1.00 91.50 107 GLY A CA 1
ATOM 825 C C . GLY A 1 107 ? -6.869 7.888 -0.376 1.00 91.50 107 GLY A C 1
ATOM 826 O O . GLY A 1 107 ? -7.044 6.675 -0.475 1.00 91.50 107 GLY A O 1
ATOM 827 N N . ALA A 1 108 ? -5.656 8.445 -0.415 1.00 94.44 108 ALA A N 1
ATOM 828 C CA . ALA A 1 108 ? -4.435 7.651 -0.388 1.00 94.44 108 ALA A CA 1
ATOM 829 C C . ALA A 1 108 ? -4.341 6.888 0.941 1.00 94.44 108 ALA A C 1
ATOM 831 O O . ALA A 1 108 ? -4.506 7.481 2.002 1.00 94.44 108 ALA A O 1
ATOM 832 N N . GLY A 1 109 ? -4.047 5.594 0.874 1.00 96.50 109 GLY A N 1
ATOM 833 C CA . GLY A 1 109 ? -4.048 4.733 2.046 1.00 96.50 109 GLY A CA 1
ATOM 834 C C . GLY A 1 109 ? -3.887 3.272 1.664 1.00 96.50 109 GLY A C 1
ATOM 835 O O . GLY A 1 109 ? -3.291 2.940 0.632 1.00 96.50 109 GLY A O 1
ATOM 836 N N . ALA A 1 110 ? -4.408 2.389 2.509 1.00 97.94 110 ALA A N 1
ATOM 837 C CA . ALA A 1 110 ? -4.201 0.963 2.344 1.00 97.94 110 ALA A CA 1
ATOM 838 C C . ALA A 1 110 ? -5.052 0.353 1.214 1.00 97.94 110 ALA A C 1
ATOM 840 O O . ALA A 1 110 ? -6.253 0.602 1.101 1.00 97.94 110 ALA A O 1
ATOM 841 N N . LEU A 1 111 ? -4.437 -0.522 0.419 1.00 98.31 111 LEU A N 1
ATOM 842 C CA . LEU A 1 111 ? -5.103 -1.413 -0.533 1.00 98.31 111 LEU A CA 1
ATOM 843 C C . LEU A 1 111 ? -4.587 -2.831 -0.311 1.00 98.31 111 LEU A C 1
ATOM 845 O O . LEU A 1 111 ? -3.390 -3.081 -0.434 1.00 98.31 111 LEU A O 1
ATOM 849 N N . ILE A 1 112 ? -5.488 -3.764 -0.013 1.00 98.62 112 ILE A N 1
ATOM 850 C CA . ILE A 1 112 ? -5.144 -5.140 0.341 1.00 98.62 112 ILE A CA 1
ATOM 851 C C . ILE A 1 112 ? -6.010 -6.094 -0.469 1.00 98.62 112 ILE A C 1
ATOM 853 O O . ILE A 1 112 ? -7.239 -5.973 -0.508 1.00 98.62 112 ILE A O 1
ATOM 857 N N . TYR A 1 113 ? -5.378 -7.084 -1.085 1.00 98.56 113 TYR A N 1
ATOM 858 C CA . TYR A 1 113 ? -6.076 -8.205 -1.702 1.00 98.56 113 TYR A CA 1
ATOM 859 C C . TYR A 1 113 ? -5.378 -9.521 -1.396 1.00 98.56 113 TYR A C 1
ATOM 861 O O . TYR A 1 113 ? -4.163 -9.596 -1.210 1.00 98.56 113 TYR A O 1
ATOM 869 N N . ARG A 1 114 ? -6.178 -10.581 -1.368 1.00 97.94 114 ARG A N 1
ATOM 870 C CA . ARG A 1 114 ? -5.721 -11.959 -1.253 1.00 97.94 114 ARG A CA 1
ATOM 871 C C . ARG A 1 114 ? -5.607 -12.569 -2.638 1.00 97.94 114 ARG A C 1
ATOM 873 O O . ARG A 1 114 ? -6.455 -12.306 -3.478 1.00 97.94 114 ARG A O 1
ATOM 880 N N . ILE A 1 115 ? -4.612 -13.403 -2.888 1.00 97.50 115 ILE A N 1
ATOM 881 C CA . ILE A 1 115 ? -4.524 -14.207 -4.105 1.00 97.50 115 ILE A CA 1
ATOM 882 C C . ILE A 1 115 ? -4.683 -15.673 -3.716 1.00 97.50 115 ILE A C 1
ATOM 884 O O . ILE A 1 115 ? -3.893 -16.184 -2.925 1.00 97.50 115 ILE A O 1
ATOM 888 N N . ASP A 1 116 ? -5.681 -16.339 -4.294 1.00 95.06 116 ASP A N 1
ATOM 889 C CA . ASP A 1 116 ? -5.933 -17.766 -4.084 1.00 95.06 116 ASP A CA 1
ATOM 890 C C . ASP A 1 116 ? -5.440 -18.581 -5.288 1.00 95.06 116 ASP A C 1
ATOM 892 O O . ASP A 1 116 ? -5.791 -18.288 -6.439 1.00 95.06 116 ASP A O 1
ATOM 896 N N . PHE A 1 117 ? -4.643 -19.624 -5.039 1.00 95.12 117 PHE A N 1
ATOM 897 C CA . PHE A 1 117 ? -4.220 -20.574 -6.071 1.00 95.12 117 PHE A CA 1
ATOM 898 C C . PHE A 1 117 ? -3.806 -21.919 -5.465 1.00 95.12 117 PHE A C 1
ATOM 900 O O . PHE A 1 117 ? -2.942 -21.968 -4.597 1.00 95.12 117 PHE A O 1
ATOM 907 N N . ASP A 1 118 ? -4.397 -23.015 -5.953 1.00 93.62 118 ASP A N 1
ATOM 908 C CA . ASP A 1 118 ? -4.028 -24.394 -5.580 1.00 93.62 118 ASP A CA 1
ATOM 909 C C . ASP A 1 118 ? -3.983 -24.640 -4.054 1.00 93.62 118 ASP A C 1
ATOM 911 O O . ASP A 1 118 ? -3.036 -25.193 -3.502 1.00 93.62 118 ASP A O 1
ATOM 915 N N . GLY A 1 119 ? -4.999 -24.135 -3.343 1.00 90.94 119 GLY A N 1
ATOM 916 C CA . GLY A 1 119 ? -5.108 -24.244 -1.883 1.00 90.94 119 GLY A CA 1
ATOM 917 C C . GLY A 1 119 ? -4.147 -23.355 -1.082 1.00 90.94 119 GLY A C 1
ATOM 918 O O . GLY A 1 119 ? -4.233 -23.347 0.145 1.00 90.94 119 GLY A O 1
ATOM 919 N N . ARG A 1 120 ? -3.267 -22.592 -1.744 1.00 93.12 120 ARG A N 1
ATOM 920 C CA . ARG A 1 120 ? -2.401 -21.576 -1.130 1.00 93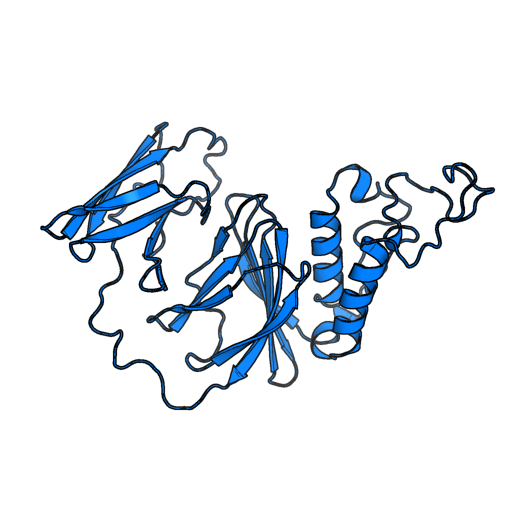.12 120 ARG A CA 1
ATOM 921 C C . ARG A 1 120 ? -3.036 -20.196 -1.235 1.00 93.12 120 ARG A C 1
ATOM 923 O O . ARG A 1 120 ? -3.773 -19.907 -2.182 1.00 93.12 120 ARG A O 1
ATOM 930 N N . GLN A 1 121 ? -2.719 -19.352 -0.259 1.00 95.44 121 GLN A N 1
ATOM 931 C CA . GLN A 1 121 ? -3.198 -17.979 -0.182 1.00 95.44 121 GLN A CA 1
ATOM 932 C C . GLN A 1 121 ? -2.015 -17.057 0.112 1.00 95.44 121 GLN A C 1
ATOM 934 O O . GLN A 1 121 ? -1.165 -17.375 0.944 1.00 95.44 121 GLN A O 1
ATOM 939 N N . MET A 1 122 ? -1.965 -15.915 -0.565 1.00 97.31 122 MET A N 1
ATOM 940 C CA . MET A 1 122 ? -1.044 -14.825 -0.236 1.00 97.31 122 MET A CA 1
ATOM 941 C C . MET A 1 122 ? -1.823 -13.531 -0.072 1.00 97.31 122 MET A C 1
ATOM 943 O O . MET A 1 122 ? -2.797 -13.308 -0.788 1.00 97.31 122 MET A O 1
ATOM 947 N N . LEU A 1 123 ? -1.394 -12.675 0.844 1.00 98.31 123 LEU A N 1
ATOM 948 C CA . LEU A 1 123 ? -1.895 -11.312 0.978 1.00 98.31 123 LEU A CA 1
ATOM 949 C C . LEU A 1 123 ? -0.900 -10.362 0.334 1.00 98.31 123 LEU A C 1
ATOM 951 O O . LEU A 1 123 ? 0.287 -10.435 0.633 1.00 98.31 123 LEU A O 1
ATOM 955 N N . VAL A 1 124 ? -1.386 -9.462 -0.511 1.00 98.69 124 VAL A N 1
ATOM 956 C CA . VAL A 1 124 ? -0.611 -8.337 -1.030 1.00 98.69 124 VAL A CA 1
ATOM 957 C C . VAL A 1 124 ? -1.225 -7.067 -0.463 1.00 98.69 124 VAL A C 1
ATOM 959 O O . VAL A 1 124 ? -2.413 -6.818 -0.683 1.00 98.69 124 VAL A O 1
ATOM 962 N N . ALA A 1 125 ? -0.431 -6.280 0.256 1.00 98.75 125 ALA A N 1
ATOM 963 C CA . ALA A 1 125 ? -0.842 -4.981 0.771 1.00 98.75 125 ALA A CA 1
ATOM 964 C C . ALA A 1 125 ? 0.024 -3.863 0.207 1.00 98.75 125 ALA A C 1
ATOM 966 O O . ALA A 1 125 ? 1.232 -4.011 0.019 1.00 98.75 125 ALA A O 1
ATOM 967 N N . PHE A 1 126 ? -0.618 -2.725 0.006 1.00 98.81 126 PHE A N 1
ATOM 968 C CA . PHE A 1 126 ? 0.002 -1.460 -0.332 1.00 98.81 126 PHE A CA 1
ATOM 969 C C . PHE A 1 126 ? -0.477 -0.408 0.647 1.00 98.81 126 PHE A C 1
ATOM 971 O O . PHE A 1 126 ? -1.622 -0.474 1.089 1.00 98.81 126 PHE A O 1
ATOM 978 N N . ASN A 1 127 ? 0.352 0.595 0.898 1.00 98.62 127 ASN A N 1
ATOM 979 C CA . ASN A 1 127 ? -0.084 1.866 1.454 1.00 98.62 127 ASN A CA 1
ATOM 980 C C . ASN A 1 127 ? 0.352 2.980 0.506 1.00 98.62 127 ASN A C 1
ATOM 982 O O . ASN A 1 127 ? 1.543 3.236 0.365 1.00 98.62 127 ASN A O 1
ATOM 986 N N . SER A 1 128 ? -0.579 3.622 -0.194 1.00 97.94 128 SER A N 1
ATOM 987 C CA . SER A 1 128 ? -0.230 4.681 -1.149 1.00 97.94 128 SER A CA 1
ATOM 988 C C . SER A 1 128 ? -0.001 6.045 -0.492 1.00 97.94 128 SER A C 1
ATOM 990 O O . SER A 1 128 ? 0.329 6.995 -1.199 1.00 97.94 128 SER A O 1
ATOM 992 N N . ALA A 1 129 ? -0.222 6.169 0.817 1.00 97.56 129 ALA A N 1
ATOM 993 C CA . ALA A 1 129 ? -0.035 7.412 1.545 1.00 97.56 129 ALA A CA 1
ATOM 994 C C . ALA A 1 129 ? 1.440 7.673 1.886 1.00 97.56 129 ALA A C 1
ATOM 996 O O . ALA A 1 129 ? 2.249 6.748 1.978 1.00 97.56 129 ALA A O 1
ATOM 997 N N . ASP A 1 130 ? 1.753 8.946 2.134 1.00 96.81 130 ASP A N 1
ATOM 998 C CA . ASP A 1 130 ? 3.055 9.403 2.641 1.00 96.81 130 ASP A CA 1
ATOM 999 C C . ASP A 1 130 ? 3.209 9.200 4.166 1.00 96.81 130 ASP A C 1
ATOM 1001 O O . ASP A 1 130 ? 4.159 9.705 4.753 1.00 96.81 130 ASP A O 1
ATOM 1005 N N . HIS A 1 131 ? 2.273 8.494 4.811 1.00 96.75 131 HIS A N 1
ATOM 1006 C CA . HIS A 1 131 ? 2.242 8.256 6.255 1.00 96.75 131 HIS A CA 1
ATOM 1007 C C . HIS A 1 131 ? 1.902 6.801 6.580 1.00 96.75 131 HIS A C 1
ATOM 1009 O O . HIS A 1 131 ? 1.270 6.116 5.773 1.00 96.75 131 HIS A O 1
ATOM 1015 N N . ARG A 1 132 ? 2.276 6.332 7.777 1.00 97.62 132 ARG A N 1
ATOM 1016 C CA . ARG A 1 132 ? 1.906 4.990 8.263 1.00 97.62 132 ARG A CA 1
ATOM 1017 C C . ARG A 1 132 ? 0.390 4.871 8.466 1.00 97.62 132 ARG A C 1
ATOM 1019 O O . ARG A 1 132 ? -0.233 5.757 9.056 1.00 97.62 132 ARG A O 1
ATOM 1026 N N . ALA A 1 133 ? -0.193 3.770 8.003 1.00 97.38 133 ALA A N 1
ATOM 1027 C CA . ALA A 1 133 ? -1.632 3.532 8.016 1.00 97.38 133 ALA A CA 1
ATOM 1028 C C . ALA A 1 133 ? -2.006 2.260 8.789 1.00 97.38 133 ALA A C 1
ATOM 1030 O O . ALA A 1 133 ? -1.377 1.212 8.635 1.00 97.38 133 ALA A O 1
ATOM 1031 N N . LEU A 1 134 ? -3.080 2.345 9.570 1.00 97.00 134 LEU A N 1
ATOM 1032 C CA . LEU A 1 134 ? -3.760 1.212 10.179 1.00 97.00 134 LEU A CA 1
ATOM 1033 C C . LEU A 1 134 ? -4.955 0.803 9.309 1.00 97.00 134 LEU A C 1
ATOM 1035 O O . LEU A 1 134 ? -5.878 1.591 9.100 1.00 97.00 134 LEU A O 1
ATOM 1039 N N . ALA A 1 135 ? -4.974 -0.439 8.836 1.00 96.25 135 ALA A N 1
ATOM 1040 C CA . ALA A 1 135 ? -6.077 -0.986 8.053 1.00 96.25 135 ALA A CA 1
ATOM 1041 C C . ALA A 1 135 ? -6.702 -2.205 8.734 1.00 96.25 135 ALA A C 1
ATOM 1043 O O . ALA A 1 135 ? -6.007 -3.108 9.197 1.00 96.25 135 ALA A O 1
ATOM 1044 N N . GLY A 1 136 ? -8.034 -2.239 8.752 1.00 93.44 136 GLY A N 1
ATOM 1045 C CA . GLY A 1 136 ? -8.818 -3.249 9.458 1.00 93.44 136 GLY A CA 1
ATOM 1046 C C . GLY A 1 136 ? -9.382 -2.746 10.795 1.00 93.44 136 GLY A C 1
ATOM 1047 O O . GLY A 1 136 ? -9.417 -1.537 11.039 1.00 93.44 136 GLY A O 1
ATOM 1048 N N . PRO A 1 137 ? -9.875 -3.650 11.655 1.00 92.12 137 PRO A N 1
ATOM 1049 C CA . PRO A 1 137 ? -9.905 -5.099 11.488 1.00 92.12 137 PRO A CA 1
ATOM 1050 C C . PRO A 1 137 ? -10.814 -5.514 10.325 1.00 92.12 137 PRO A C 1
ATOM 1052 O O . PRO A 1 137 ? -11.856 -4.905 10.084 1.00 92.12 137 PRO A O 1
ATOM 1055 N N . VAL A 1 138 ? -10.407 -6.530 9.566 1.00 93.62 138 VAL A N 1
ATOM 1056 C CA . VAL A 1 138 ? -11.156 -7.009 8.396 1.00 93.62 138 VAL A CA 1
ATOM 1057 C C . VAL A 1 138 ? -11.159 -8.531 8.313 1.00 93.62 138 VAL A C 1
ATOM 1059 O O . VAL A 1 138 ? -10.169 -9.194 8.622 1.00 93.62 138 VAL A O 1
ATOM 1062 N N . ASP A 1 139 ? -12.279 -9.108 7.880 1.00 93.44 139 ASP A N 1
ATOM 1063 C CA . ASP A 1 139 ? -12.313 -10.524 7.520 1.00 93.44 139 ASP A CA 1
ATOM 1064 C C . ASP A 1 139 ? -11.646 -10.719 6.151 1.00 93.44 139 ASP A C 1
ATOM 1066 O O . ASP A 1 139 ? -12.222 -10.423 5.105 1.00 93.44 139 ASP A O 1
ATOM 1070 N N . ALA A 1 140 ? -10.413 -11.223 6.160 1.00 93.19 140 ALA A N 1
ATOM 1071 C CA . ALA A 1 140 ? -9.671 -11.554 4.947 1.00 93.19 140 ALA A CA 1
ATOM 1072 C C . ALA A 1 140 ? -10.056 -12.925 4.355 1.00 93.19 140 ALA A C 1
ATOM 1074 O O . ALA A 1 140 ? -9.390 -13.412 3.436 1.00 93.19 140 ALA A O 1
ATOM 1075 N N . GLY A 1 141 ? -11.089 -13.584 4.894 1.00 91.12 141 GLY A N 1
ATOM 1076 C CA . GLY A 1 141 ? -11.543 -14.919 4.513 1.00 91.12 141 GLY A CA 1
ATOM 1077 C C . GLY A 1 141 ? -10.479 -15.996 4.734 1.00 91.12 141 GLY A C 1
ATOM 1078 O O . GLY A 1 141 ? -10.393 -16.942 3.948 1.00 91.12 141 GLY A O 1
ATOM 1079 N N . LEU A 1 142 ? -9.636 -15.810 5.751 1.00 90.44 142 LEU A N 1
ATOM 1080 C CA . LEU A 1 142 ? -8.575 -16.733 6.138 1.00 90.44 142 LEU A CA 1
ATOM 1081 C C . LEU A 1 142 ? -8.993 -17.533 7.381 1.00 90.44 142 LEU A C 1
ATOM 1083 O O . LEU A 1 142 ? -9.753 -17.030 8.212 1.00 90.44 142 LEU A O 1
ATOM 1087 N N . PRO A 1 143 ? -8.485 -18.762 7.559 1.00 84.62 143 PRO A N 1
ATOM 1088 C CA . PRO A 1 143 ? -8.627 -19.475 8.822 1.00 84.62 143 PRO A CA 1
ATOM 1089 C C . PRO A 1 143 ? -8.112 -18.649 10.011 1.00 84.62 143 PRO A C 1
ATOM 1091 O O . PRO A 1 143 ? -7.053 -18.034 9.944 1.00 84.62 143 PRO A O 1
ATOM 1094 N N . ARG A 1 144 ? -8.835 -18.680 11.137 1.00 77.25 144 ARG A N 1
ATOM 1095 C CA . ARG A 1 144 ? -8.468 -17.940 12.366 1.00 77.25 144 ARG A CA 1
ATOM 1096 C C . ARG A 1 144 ? -7.130 -18.360 12.970 1.00 77.25 144 ARG A C 1
ATOM 1098 O O . ARG A 1 144 ? -6.550 -17.620 13.750 1.00 77.25 144 ARG A O 1
ATOM 1105 N N . ASN A 1 145 ? -6.683 -19.572 12.666 1.00 78.50 145 ASN A N 1
ATOM 1106 C CA . ASN A 1 145 ? -5.402 -20.101 13.104 1.00 78.50 145 ASN A CA 1
ATOM 1107 C C . ASN A 1 145 ? -4.312 -19.922 12.044 1.00 78.50 145 ASN A C 1
ATOM 1109 O O . ASN A 1 145 ? -3.303 -20.613 12.118 1.00 78.50 145 ASN A O 1
ATOM 1113 N N . SER A 1 146 ? -4.516 -19.084 11.028 1.00 88.56 146 SER A N 1
ATOM 1114 C CA . SER A 1 146 ? -3.473 -18.824 10.046 1.00 88.56 146 SER A CA 1
ATOM 1115 C C . SER A 1 146 ? -2.287 -18.101 10.677 1.00 88.56 146 SER A C 1
ATOM 1117 O O . SER A 1 146 ? -2.445 -17.265 11.563 1.00 88.56 146 SER A O 1
ATOM 1119 N N . ASP A 1 147 ? -1.103 -18.417 10.174 1.00 90.25 147 ASP A N 1
ATOM 1120 C CA . ASP A 1 147 ? 0.124 -17.676 10.427 1.00 90.25 147 ASP A CA 1
ATOM 1121 C C . ASP A 1 147 ? 0.525 -16.926 9.152 1.00 90.25 147 ASP A C 1
ATOM 1123 O O . ASP A 1 147 ? 0.287 -17.411 8.040 1.00 90.25 147 ASP A O 1
ATOM 1127 N N . LEU A 1 148 ? 1.091 -15.731 9.309 1.00 93.75 148 LEU A N 1
ATOM 1128 C CA . LEU A 1 148 ? 1.458 -14.848 8.204 1.00 93.75 148 LEU A CA 1
ATOM 1129 C C . LEU A 1 148 ? 2.968 -14.648 8.200 1.00 93.75 148 LEU A C 1
ATOM 1131 O O . LEU A 1 148 ? 3.525 -14.048 9.115 1.00 93.75 148 LEU A O 1
ATOM 1135 N N . SER A 1 149 ? 3.628 -15.114 7.144 1.00 94.75 149 SER A N 1
ATOM 1136 C CA . SER A 1 149 ? 5.069 -14.931 6.966 1.00 94.75 149 SER A CA 1
ATOM 1137 C C . SER A 1 149 ? 5.336 -13.956 5.821 1.00 94.75 149 SER A C 1
ATOM 1139 O O . SER A 1 149 ? 4.855 -14.197 4.712 1.00 94.75 149 SER A O 1
ATOM 1141 N N . PRO A 1 150 ? 6.074 -12.853 6.041 1.00 95.62 150 PRO A N 1
ATOM 1142 C CA . PRO A 1 150 ? 6.444 -11.966 4.948 1.00 95.62 150 PRO A CA 1
ATOM 1143 C C . PRO A 1 150 ? 7.371 -12.697 3.971 1.00 95.62 150 PRO A C 1
ATOM 1145 O O . PRO A 1 150 ? 8.351 -13.322 4.374 1.00 95.62 150 PRO A O 1
ATOM 1148 N N . VAL A 1 151 ? 7.066 -12.609 2.678 1.00 96.69 151 VAL A N 1
ATOM 1149 C CA . VAL A 1 151 ? 7.860 -13.221 1.596 1.00 96.69 151 VAL A CA 1
ATOM 1150 C C . VAL A 1 151 ? 8.440 -12.191 0.629 1.00 96.69 151 VAL A C 1
ATOM 1152 O O . VAL A 1 151 ? 9.328 -12.519 -0.158 1.00 96.69 151 VAL A O 1
ATOM 1155 N N . PHE A 1 152 ? 7.963 -10.944 0.676 1.00 98.12 152 PHE A N 1
ATOM 1156 C CA . PHE A 1 152 ? 8.473 -9.853 -0.149 1.00 98.12 152 PHE A CA 1
ATOM 1157 C C . PHE A 1 152 ? 8.158 -8.483 0.461 1.00 98.12 152 PHE A C 1
ATOM 1159 O O . PHE A 1 152 ? 7.036 -8.266 0.910 1.00 98.12 152 PHE A O 1
ATOM 1166 N N . HIS A 1 153 ? 9.110 -7.549 0.374 1.00 97.81 153 HIS A N 1
ATOM 1167 C CA . HIS A 1 153 ? 8.914 -6.127 0.667 1.00 97.81 153 HIS A CA 1
ATOM 1168 C C . HIS A 1 153 ? 9.525 -5.265 -0.447 1.00 97.81 153 HIS A C 1
ATOM 1170 O O . HIS A 1 153 ? 10.597 -5.578 -0.984 1.00 97.81 153 HIS A O 1
ATOM 1176 N N . LEU A 1 154 ? 8.864 -4.159 -0.801 1.00 97.44 154 LEU A N 1
ATOM 1177 C CA . LEU A 1 154 ? 9.431 -3.163 -1.715 1.00 97.44 154 LEU A CA 1
ATOM 1178 C C . LEU A 1 154 ? 10.660 -2.474 -1.119 1.00 97.44 154 LEU A C 1
ATOM 1180 O O . LEU A 1 154 ? 11.634 -2.268 -1.857 1.00 97.44 154 LEU A O 1
ATOM 1184 N N . ASP A 1 155 ? 10.615 -2.170 0.177 1.00 95.25 155 ASP A N 1
ATOM 1185 C CA . ASP A 1 155 ? 11.718 -1.658 0.989 1.00 95.25 155 ASP A CA 1
ATOM 1186 C C . ASP A 1 155 ? 12.127 -2.717 2.025 1.00 95.25 155 ASP A C 1
ATOM 1188 O O . ASP A 1 155 ? 11.287 -3.305 2.690 1.00 95.25 155 ASP A O 1
ATOM 1192 N N . GLU A 1 156 ? 13.423 -2.999 2.143 1.00 89.56 156 GLU A N 1
ATOM 1193 C CA . GLU A 1 156 ? 13.935 -3.996 3.099 1.00 89.56 156 GLU A CA 1
ATOM 1194 C C . GLU A 1 156 ? 13.912 -3.491 4.550 1.00 89.56 156 GLU A C 1
ATOM 1196 O O . GLU A 1 156 ? 14.106 -4.285 5.466 1.00 89.56 156 GLU A O 1
ATOM 1201 N N . GLN A 1 157 ? 13.701 -2.187 4.754 1.00 92.56 157 GLN A N 1
ATOM 1202 C CA . GLN A 1 157 ? 13.555 -1.558 6.072 1.00 92.56 157 GLN A CA 1
ATOM 1203 C C . GLN A 1 157 ? 12.089 -1.370 6.493 1.00 92.56 157 GLN A C 1
ATOM 1205 O O . GLN A 1 157 ? 11.845 -0.807 7.554 1.00 92.56 157 GLN A O 1
ATOM 1210 N N . ASP A 1 158 ? 11.141 -1.817 5.668 1.00 93.94 158 ASP A N 1
ATOM 1211 C CA . ASP A 1 158 ? 9.701 -1.729 5.917 1.00 93.94 158 ASP A CA 1
ATOM 1212 C C . ASP A 1 158 ? 9.312 -2.566 7.154 1.00 93.94 158 ASP A C 1
ATOM 1214 O O . ASP A 1 158 ? 9.543 -3.779 7.180 1.00 93.94 158 ASP A O 1
ATOM 1218 N N . ASP A 1 159 ? 8.726 -1.921 8.168 1.00 95.69 159 ASP A N 1
ATOM 1219 C CA . ASP A 1 159 ? 8.278 -2.535 9.432 1.00 95.69 159 ASP A CA 1
ATOM 1220 C C . ASP A 1 159 ? 6.766 -2.839 9.419 1.00 95.69 159 ASP A C 1
ATOM 1222 O O . ASP A 1 159 ? 6.117 -2.998 10.460 1.00 95.69 159 ASP A O 1
ATOM 1226 N N . SER A 1 160 ? 6.166 -2.920 8.225 1.00 97.94 160 SER A N 1
ATOM 1227 C CA . SER A 1 160 ? 4.757 -3.268 8.086 1.00 97.94 160 SER A CA 1
ATOM 1228 C C . SER A 1 160 ? 4.478 -4.653 8.651 1.00 97.94 160 SER A C 1
ATOM 1230 O O . SER A 1 160 ? 5.202 -5.626 8.420 1.00 97.94 160 SER A O 1
ATOM 1232 N N . SER A 1 161 ? 3.343 -4.777 9.327 1.00 96.25 161 SER A N 1
ATOM 1233 C CA . SER A 1 161 ? 2.923 -6.022 9.952 1.00 96.25 161 SER A CA 1
ATOM 1234 C C . SER A 1 161 ? 1.453 -6.320 9.696 1.00 96.25 161 SER A C 1
ATOM 1236 O O . SER A 1 161 ? 0.632 -5.424 9.511 1.00 96.25 161 SER A O 1
ATOM 1238 N N . ALA A 1 162 ? 1.129 -7.610 9.699 1.00 94.88 162 ALA A N 1
ATOM 1239 C CA . ALA A 1 162 ? -0.227 -8.119 9.611 1.00 94.88 162 ALA A CA 1
ATOM 1240 C C . ALA A 1 162 ? -0.429 -9.147 10.726 1.00 94.88 162 ALA A C 1
ATOM 1242 O O . ALA A 1 162 ? 0.390 -10.054 10.891 1.00 94.88 162 ALA A O 1
ATOM 1243 N N . ARG A 1 163 ? -1.496 -9.001 11.511 1.00 90.81 163 ARG A N 1
ATOM 1244 C CA . ARG A 1 163 ? -1.780 -9.880 12.652 1.00 90.81 163 ARG A CA 1
ATOM 1245 C C . ARG A 1 163 ? -3.275 -10.073 12.837 1.00 90.81 163 ARG A C 1
ATOM 1247 O O . ARG A 1 163 ? -4.063 -9.190 12.511 1.00 90.81 163 ARG A O 1
ATOM 1254 N N . PHE A 1 164 ? -3.658 -11.221 13.384 1.00 88.06 164 PHE A N 1
ATOM 1255 C CA . PHE A 1 164 ? -5.031 -11.427 13.823 1.00 88.06 164 PHE A CA 1
ATOM 1256 C C . PHE A 1 164 ? -5.283 -10.656 15.114 1.00 88.06 164 PHE A C 1
ATOM 1258 O O . PHE A 1 164 ? -4.503 -10.749 16.063 1.00 88.06 164 PHE A O 1
ATOM 1265 N N . ASP A 1 165 ? -6.387 -9.923 15.149 1.00 82.69 165 ASP A N 1
ATOM 1266 C CA . ASP A 1 165 ? -6.945 -9.421 16.388 1.00 82.69 165 ASP A CA 1
ATOM 1267 C C . ASP A 1 165 ? -7.564 -10.581 17.200 1.00 82.69 165 ASP A C 1
ATOM 1269 O O . ASP A 1 165 ? -7.766 -11.697 16.695 1.00 82.69 165 ASP A O 1
ATOM 1273 N N . PRO A 1 166 ? -7.909 -10.354 18.475 1.00 75.94 166 PRO A N 1
ATOM 1274 C CA . PRO A 1 166 ? -8.590 -11.360 19.289 1.00 75.94 166 PRO A CA 1
ATOM 1275 C C . PRO A 1 166 ? -9.952 -11.818 18.748 1.00 75.94 166 PRO A C 1
ATOM 1277 O O . PRO A 1 166 ? -10.415 -12.911 19.084 1.00 75.94 166 PRO A O 1
ATOM 1280 N N . GLY A 1 167 ? -10.592 -10.999 17.912 1.00 75.88 167 GLY A N 1
ATOM 1281 C CA . GLY A 1 167 ? -11.820 -11.304 17.184 1.00 75.88 167 GLY A CA 1
ATOM 1282 C C . GLY A 1 167 ? -11.606 -12.210 15.969 1.00 75.88 167 GLY A C 1
ATOM 1283 O O . GLY A 1 167 ? -12.595 -12.667 15.385 1.00 75.88 167 GLY A O 1
ATOM 1284 N N . GLY A 1 168 ? -10.359 -12.554 15.629 1.00 81.56 168 GLY A N 1
ATOM 1285 C CA . GLY A 1 168 ? -9.966 -13.366 14.478 1.00 81.56 168 GLY A CA 1
ATOM 1286 C C . GLY A 1 168 ? -10.059 -12.636 13.139 1.00 81.56 168 GLY A C 1
ATOM 1287 O O . GLY A 1 168 ? -10.133 -13.298 12.105 1.00 81.56 168 GLY A O 1
ATOM 1288 N N . GLN A 1 169 ? -10.086 -11.306 13.150 1.00 89.44 169 GLN A N 1
ATOM 1289 C CA . GLN A 1 169 ? -9.994 -10.451 11.969 1.00 89.44 169 GLN A CA 1
ATOM 1290 C C . GLN A 1 169 ? -8.550 -9.978 11.784 1.00 89.44 169 GLN A C 1
ATOM 1292 O O . GLN A 1 169 ? -7.785 -9.936 12.742 1.00 89.44 169 GLN A O 1
ATOM 1297 N N . LEU A 1 170 ? -8.151 -9.628 10.562 1.00 93.06 170 LEU A N 1
ATOM 1298 C CA . LEU A 1 170 ? -6.805 -9.119 10.314 1.00 93.06 170 LEU A CA 1
ATOM 1299 C C . LEU A 1 170 ? -6.716 -7.617 10.512 1.00 93.06 170 LEU A C 1
ATOM 1301 O O . LEU A 1 170 ? -7.540 -6.856 10.004 1.00 93.06 170 LEU A O 1
ATOM 1305 N N . LEU A 1 171 ? -5.644 -7.227 11.183 1.00 94.44 171 LEU A N 1
ATOM 1306 C CA . LEU A 1 171 ? -5.186 -5.867 11.326 1.00 94.44 171 LEU A CA 1
ATOM 1307 C C . LEU A 1 171 ? -3.837 -5.711 10.632 1.00 94.44 171 LEU A C 1
ATOM 1309 O O . LEU A 1 171 ? -2.952 -6.556 10.793 1.00 94.44 171 LEU A O 1
ATOM 1313 N N . PHE A 1 172 ? -3.689 -4.621 9.892 1.00 96.81 172 PHE A N 1
ATOM 1314 C CA . PHE A 1 172 ? -2.474 -4.276 9.174 1.00 96.81 172 PHE A CA 1
ATOM 1315 C C . PHE A 1 172 ? -1.966 -2.926 9.659 1.00 96.81 172 PHE A C 1
ATOM 1317 O O . PHE A 1 172 ? -2.709 -1.948 9.658 1.00 96.81 172 PHE A O 1
ATOM 1324 N N . GLU A 1 173 ? -0.697 -2.874 10.031 1.00 97.38 173 GLU A N 1
ATOM 1325 C CA . GLU A 1 173 ? 0.047 -1.635 10.233 1.00 97.38 173 GLU A CA 1
ATOM 1326 C C . GLU A 1 173 ? 1.007 -1.528 9.055 1.00 97.38 173 GLU A C 1
ATOM 1328 O O . GLU A 1 173 ? 1.882 -2.378 8.919 1.00 97.38 173 GLU A O 1
ATOM 1333 N N . LEU A 1 174 ? 0.797 -0.557 8.171 1.00 98.38 174 LEU A N 1
ATOM 1334 C CA . LEU A 1 174 ? 1.538 -0.429 6.919 1.00 98.38 174 LEU A CA 1
ATOM 1335 C C . LEU A 1 174 ? 2.332 0.872 6.909 1.00 98.38 174 LEU A C 1
ATOM 1337 O O . LEU A 1 174 ? 1.740 1.946 7.023 1.00 98.38 174 LEU A O 1
ATOM 1341 N N . ASP A 1 175 ? 3.645 0.793 6.724 1.00 98.44 175 ASP A N 1
ATOM 1342 C CA . ASP A 1 175 ? 4.500 1.973 6.586 1.00 98.44 175 ASP A CA 1
ATOM 1343 C C . ASP A 1 175 ? 4.109 2.824 5.367 1.00 98.44 175 ASP A C 1
ATOM 1345 O O . ASP A 1 175 ? 3.398 2.379 4.458 1.00 98.44 175 ASP A O 1
ATOM 1349 N N . ALA A 1 176 ? 4.543 4.086 5.350 1.00 98.00 176 ALA A N 1
ATOM 1350 C CA . ALA A 1 176 ? 4.349 4.968 4.203 1.00 98.00 176 ALA A CA 1
ATOM 1351 C C . ALA A 1 176 ? 4.918 4.321 2.931 1.00 98.00 176 ALA A C 1
ATOM 1353 O O . ALA A 1 176 ? 6.038 3.811 2.930 1.00 98.00 176 ALA A O 1
ATOM 1354 N N . HIS A 1 177 ? 4.156 4.343 1.837 1.00 98.06 177 HIS A N 1
ATOM 1355 C CA . HIS A 1 177 ? 4.538 3.710 0.567 1.00 98.06 177 HIS A CA 1
ATOM 1356 C C . HIS A 1 177 ? 4.816 2.199 0.613 1.00 98.06 177 HIS A C 1
ATOM 1358 O O . HIS A 1 177 ? 5.401 1.659 -0.336 1.00 98.06 177 HIS A O 1
ATOM 1364 N N . ALA A 1 178 ? 4.369 1.502 1.662 1.00 98.56 178 ALA A N 1
ATOM 1365 C CA . ALA A 1 178 ? 4.581 0.070 1.805 1.00 98.56 178 ALA A CA 1
ATOM 1366 C C . ALA A 1 178 ? 4.068 -0.716 0.589 1.00 98.56 178 ALA A C 1
ATOM 1368 O O . ALA A 1 178 ? 3.087 -0.353 -0.077 1.00 98.56 178 ALA A O 1
ATOM 1369 N N . GLY A 1 179 ? 4.741 -1.827 0.311 1.00 98.62 179 GLY A N 1
ATOM 1370 C CA . GLY A 1 179 ? 4.328 -2.827 -0.666 1.00 98.62 179 GLY A CA 1
ATOM 1371 C C . GLY A 1 179 ? 4.860 -4.175 -0.227 1.00 98.62 179 GLY A C 1
ATOM 1372 O O . GLY A 1 179 ? 6.037 -4.473 -0.442 1.00 98.62 179 GLY A O 1
ATOM 1373 N N . VAL A 1 180 ? 4.002 -4.961 0.414 1.00 98.69 180 VAL A N 1
ATOM 1374 C CA . VAL A 1 180 ? 4.400 -6.160 1.155 1.00 98.69 180 VAL A CA 1
ATOM 1375 C C . VAL A 1 180 ? 3.532 -7.340 0.746 1.00 98.69 180 VAL A C 1
ATOM 1377 O O . VAL A 1 180 ? 2.341 -7.192 0.453 1.00 98.69 180 VAL A O 1
ATOM 1380 N N . VAL A 1 181 ? 4.149 -8.518 0.696 1.00 98.56 181 VAL A N 1
ATOM 1381 C CA . VAL A 1 181 ? 3.466 -9.781 0.427 1.00 98.56 181 VAL A CA 1
ATOM 1382 C C . VAL A 1 181 ? 3.692 -10.737 1.586 1.00 98.56 181 VAL A C 1
ATOM 1384 O O . VAL A 1 181 ? 4.839 -11.020 1.932 1.00 98.56 181 VAL A O 1
ATOM 1387 N N . TRP A 1 182 ? 2.606 -11.279 2.135 1.00 98.19 182 TRP A N 1
ATOM 1388 C CA . TRP A 1 182 ? 2.646 -12.350 3.129 1.00 98.19 182 TRP A CA 1
ATOM 1389 C C . TRP A 1 182 ? 2.125 -13.649 2.534 1.00 98.19 182 TRP A C 1
ATOM 1391 O O . TRP A 1 182 ? 1.072 -13.674 1.892 1.00 98.19 182 TRP A O 1
ATOM 1401 N N . GLU A 1 183 ? 2.836 -14.740 2.790 1.00 96.88 183 GLU A N 1
ATOM 1402 C CA . GLU A 1 183 ? 2.301 -16.081 2.609 1.00 96.88 183 GLU A CA 1
ATOM 1403 C C . GLU A 1 183 ? 1.450 -16.467 3.819 1.00 96.88 183 GLU A C 1
ATOM 1405 O O . GLU A 1 183 ? 1.821 -16.223 4.970 1.00 96.88 183 GLU A O 1
ATOM 1410 N N . VAL A 1 184 ? 0.285 -17.054 3.542 1.00 95.25 184 VAL A N 1
ATOM 1411 C CA . VAL A 1 184 ? -0.622 -17.557 4.568 1.00 95.25 184 VAL A CA 1
ATOM 1412 C C . VAL A 1 184 ? -0.347 -19.039 4.779 1.00 95.25 184 VAL A C 1
ATOM 1414 O O . VAL A 1 184 ? -0.576 -19.865 3.891 1.00 95.25 184 VAL A O 1
ATOM 1417 N N . HIS A 1 185 ? 0.082 -19.389 5.983 1.00 92.19 185 HIS A N 1
ATOM 1418 C CA . HIS A 1 185 ? 0.247 -20.770 6.409 1.00 92.19 185 HIS A CA 1
ATOM 1419 C C . HIS A 1 185 ? -0.891 -21.171 7.339 1.00 92.19 185 HIS A C 1
ATOM 1421 O O . HIS A 1 185 ? -1.407 -20.365 8.110 1.00 92.19 185 HIS A O 1
ATOM 1427 N N . ARG A 1 186 ? -1.273 -22.450 7.315 1.00 83.56 186 ARG A N 1
ATOM 1428 C CA . ARG A 1 186 ? -2.139 -22.993 8.361 1.00 83.56 186 ARG A CA 1
ATOM 1429 C C . ARG A 1 186 ? -1.305 -23.123 9.636 1.00 83.56 186 ARG A C 1
ATOM 1431 O O . ARG A 1 186 ? -0.379 -23.931 9.673 1.00 83.56 186 ARG A O 1
ATOM 1438 N N . GLY A 1 187 ? -1.640 -22.360 10.666 1.00 73.25 187 GLY A N 1
ATOM 1439 C CA . GLY A 1 187 ? -1.046 -22.524 11.986 1.00 73.25 187 GLY A CA 1
ATOM 1440 C C . GLY A 1 187 ? -1.618 -23.736 12.733 1.00 73.25 187 GLY A C 1
ATOM 1441 O O . GLY A 1 187 ? -2.509 -24.436 12.235 1.00 73.25 187 GLY A O 1
ATOM 1442 N N . PRO A 1 188 ? -1.091 -24.034 13.930 1.00 68.38 188 PRO A N 1
ATOM 1443 C CA . PRO A 1 188 ? -1.517 -25.184 14.724 1.00 68.38 188 PRO A CA 1
ATOM 1444 C C . PRO A 1 188 ? -3.023 -25.141 15.045 1.00 68.38 188 PRO A C 1
ATOM 1446 O O . PRO A 1 188 ? -3.625 -24.076 15.152 1.00 68.38 188 PRO A O 1
ATOM 1449 N N . GLU A 1 189 ? -3.652 -26.309 15.214 1.00 61.19 189 GLU A N 1
ATOM 1450 C CA . GLU A 1 189 ? -5.094 -26.434 15.516 1.00 61.19 189 GLU A CA 1
ATOM 1451 C C . GLU A 1 189 ? -5.494 -25.864 16.894 1.00 61.19 189 GLU A C 1
ATOM 1453 O O . GLU A 1 189 ? -6.681 -25.712 17.169 1.00 61.19 189 GLU A O 1
ATOM 1458 N N . ASN A 1 190 ? -4.524 -25.511 17.747 1.00 53.47 190 ASN A N 1
ATOM 1459 C CA . ASN A 1 190 ? -4.768 -24.894 19.049 1.00 53.47 190 ASN A CA 1
ATOM 1460 C C . ASN A 1 190 ? -4.735 -23.363 18.946 1.00 53.47 190 ASN A C 1
ATOM 1462 O O . ASN A 1 190 ? -3.658 -22.792 18.762 1.00 53.47 190 ASN A O 1
ATOM 1466 N N . PRO A 1 191 ? -5.871 -22.672 19.120 1.00 53.66 191 PRO A N 1
ATOM 1467 C CA . PRO A 1 191 ? -5.888 -21.226 19.077 1.00 53.66 191 PRO A CA 1
ATOM 1468 C C . PRO A 1 191 ? -5.330 -20.649 20.382 1.00 53.66 191 PRO A C 1
ATOM 1470 O O . PRO A 1 191 ? -5.714 -21.047 21.487 1.00 53.66 191 PRO A O 1
ATOM 1473 N N . VAL A 1 192 ? -4.482 -19.631 20.259 1.00 49.75 192 VAL A N 1
ATOM 1474 C CA . VAL A 1 192 ? -4.238 -18.650 21.321 1.00 49.75 192 VAL A CA 1
ATOM 1475 C C . VAL A 1 192 ? -5.536 -17.845 21.501 1.00 49.75 192 VAL A C 1
ATOM 1477 O O . VAL A 1 192 ? -5.666 -16.734 21.012 1.00 49.75 192 VAL A O 1
ATOM 1480 N N . ALA A 1 193 ? -6.557 -18.443 22.122 1.00 48.62 193 ALA A N 1
ATOM 1481 C CA . ALA A 1 193 ? -7.873 -17.819 22.327 1.00 48.62 193 ALA A CA 1
ATOM 1482 C C . ALA A 1 1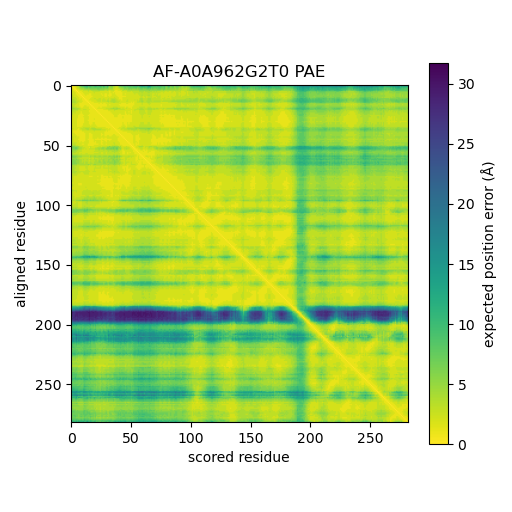93 ? -8.338 -17.827 23.793 1.00 48.62 193 ALA A C 1
ATOM 1484 O O . ALA A 1 193 ? -9.398 -17.297 24.106 1.00 48.62 193 ALA A O 1
ATOM 1485 N N . ALA A 1 194 ? -7.564 -18.397 24.721 1.00 46.09 194 ALA A N 1
ATOM 1486 C CA . ALA A 1 194 ? -7.991 -18.487 26.119 1.00 46.09 194 ALA A CA 1
ATOM 1487 C C . ALA A 1 194 ? -7.664 -17.235 26.958 1.00 46.09 194 ALA A C 1
ATOM 1489 O O . ALA A 1 194 ? -8.347 -16.980 27.944 1.00 46.09 194 ALA A O 1
ATOM 1490 N N . ALA A 1 195 ? -6.652 -16.443 26.585 1.00 47.84 195 ALA A N 1
ATOM 1491 C CA . ALA A 1 195 ? -6.197 -15.306 27.397 1.00 47.84 195 ALA A CA 1
ATOM 1492 C C . ALA A 1 195 ? -6.832 -13.954 27.014 1.00 47.84 195 ALA A C 1
ATOM 1494 O O . ALA A 1 195 ? -6.779 -13.012 27.797 1.00 47.84 195 ALA A O 1
ATOM 1495 N N . SER A 1 196 ? -7.447 -13.842 25.833 1.00 50.94 196 SER A N 1
ATOM 1496 C CA . SER A 1 196 ? -7.972 -12.579 25.298 1.00 50.94 196 SER A CA 1
ATOM 1497 C C . SER A 1 196 ? -9.468 -12.350 25.563 1.00 50.94 196 SER A C 1
ATOM 1499 O O . SER A 1 196 ? -9.954 -11.237 25.380 1.00 50.94 196 SER A O 1
ATOM 1501 N N . ALA A 1 197 ? -10.209 -13.356 26.036 1.00 52.50 197 ALA A N 1
ATOM 1502 C CA . ALA A 1 197 ? -11.660 -13.263 26.237 1.00 52.50 197 ALA A CA 1
ATOM 1503 C C . ALA A 1 197 ? -12.095 -12.311 27.375 1.00 52.50 197 ALA A C 1
ATOM 1505 O O . ALA A 1 197 ? -13.272 -11.963 27.457 1.00 52.50 197 ALA A O 1
ATOM 1506 N N . SER A 1 198 ? -11.180 -11.892 28.256 1.00 61.94 198 SER A N 1
ATOM 1507 C CA . SER A 1 198 ? -11.483 -10.978 29.368 1.00 61.94 198 SER A CA 1
ATOM 1508 C C . SER A 1 198 ? -11.320 -9.495 29.030 1.00 61.94 198 SER A C 1
ATOM 1510 O O . SER A 1 198 ? -11.876 -8.673 29.753 1.00 61.94 198 SER A O 1
ATOM 1512 N N . ILE A 1 199 ? -10.580 -9.159 27.967 1.00 71.25 199 ILE A N 1
ATOM 1513 C CA . ILE A 1 199 ? -10.285 -7.768 27.592 1.00 71.25 199 ILE A CA 1
ATOM 1514 C C . ILE A 1 199 ? -11.376 -7.267 26.651 1.00 71.25 199 ILE A C 1
ATOM 1516 O O . ILE A 1 199 ? -11.630 -7.889 25.612 1.00 71.25 199 ILE A O 1
ATOM 1520 N N . ARG A 1 200 ? -12.031 -6.160 27.012 1.00 78.62 200 ARG A N 1
ATOM 1521 C CA . ARG A 1 200 ? -13.090 -5.559 26.183 1.00 78.62 200 ARG A CA 1
ATOM 1522 C C . ARG A 1 200 ? -12.485 -4.592 25.175 1.00 78.62 200 ARG A C 1
ATOM 1524 O O . ARG A 1 200 ? -11.643 -3.775 25.532 1.00 78.62 200 ARG A O 1
ATOM 1531 N N . ASP A 1 201 ? -12.954 -4.656 23.931 1.00 84.31 201 ASP A N 1
ATOM 1532 C CA . ASP A 1 201 ? -12.547 -3.685 22.915 1.00 84.31 201 ASP A CA 1
ATOM 1533 C C . ASP A 1 201 ? -12.974 -2.272 23.320 1.00 84.31 201 ASP A C 1
ATOM 1535 O O . ASP A 1 201 ? -14.082 -2.100 23.858 1.00 84.31 201 ASP A O 1
ATOM 1539 N N . PRO A 1 202 ? -12.136 -1.257 23.042 1.00 89.56 202 PRO A N 1
ATOM 1540 C CA . PRO A 1 202 ? -12.513 0.123 23.274 1.00 89.56 202 PRO A CA 1
ATOM 1541 C C . PRO A 1 202 ? -13.762 0.445 22.448 1.00 89.56 202 PRO A C 1
ATOM 1543 O O . PRO A 1 202 ? -13.899 0.043 21.291 1.00 89.56 202 PRO A O 1
ATOM 1546 N N . GLN A 1 203 ? -14.708 1.141 23.066 1.00 92.25 203 GLN A N 1
ATOM 1547 C CA . GLN A 1 203 ? -15.976 1.505 22.453 1.00 92.25 203 GLN A CA 1
ATOM 1548 C C . GLN A 1 203 ? -15.965 2.978 22.085 1.00 92.25 203 GLN A C 1
ATOM 1550 O O . GLN A 1 203 ? -15.561 3.819 22.887 1.00 92.25 203 GLN A O 1
ATOM 1555 N N . LEU A 1 204 ? -16.463 3.257 20.885 1.00 91.81 204 LEU A N 1
ATOM 1556 C CA . LEU A 1 204 ? -16.748 4.584 20.364 1.00 91.81 204 LEU A CA 1
ATOM 1557 C C . LEU A 1 204 ? -18.270 4.748 20.295 1.00 91.81 204 LEU A C 1
ATOM 1559 O O . LEU A 1 204 ? -18.963 3.924 19.673 1.00 91.81 204 LEU A O 1
ATOM 1563 N N . GLU A 1 205 ? -18.791 5.779 20.961 1.00 91.44 205 GLU A N 1
ATOM 1564 C CA . GLU A 1 205 ? -20.216 6.104 20.913 1.00 91.44 205 GLU A CA 1
ATOM 1565 C C . GLU A 1 205 ? -20.659 6.433 19.478 1.00 91.44 205 GLU A C 1
ATOM 1567 O O . GLU A 1 205 ? -19.837 6.828 18.647 1.00 91.44 205 GLU A O 1
ATOM 1572 N N . PRO A 1 206 ? -21.947 6.237 19.141 1.00 88.25 206 PRO A N 1
ATOM 1573 C CA . PRO A 1 206 ? -22.462 6.594 17.827 1.00 88.25 206 PRO A CA 1
ATOM 1574 C C . PRO A 1 206 ? -22.201 8.066 17.487 1.00 88.25 206 PRO A C 1
ATOM 1576 O O . PRO A 1 206 ? -22.486 8.962 18.280 1.00 88.25 206 PRO A O 1
ATOM 1579 N N . ILE A 1 207 ? -21.702 8.299 16.276 1.00 87.12 207 ILE A N 1
ATOM 1580 C CA . ILE A 1 207 ? -21.478 9.625 15.699 1.00 87.12 207 ILE A CA 1
ATOM 1581 C C . ILE A 1 207 ? -22.587 9.867 14.672 1.00 87.12 207 ILE A C 1
ATOM 1583 O O . ILE A 1 207 ? -23.113 8.922 14.088 1.00 87.12 207 ILE A O 1
ATOM 1587 N N . ALA A 1 208 ? -22.987 11.123 14.477 1.00 82.00 208 ALA A N 1
ATOM 1588 C CA . ALA A 1 208 ? -23.927 11.460 13.416 1.00 82.00 208 ALA A CA 1
ATOM 1589 C C . ALA A 1 208 ? -23.313 11.168 12.037 1.00 82.00 208 ALA A C 1
ATOM 1591 O O . ALA A 1 208 ? -22.186 11.581 11.778 1.00 82.00 208 ALA A O 1
ATOM 1592 N N . ASP A 1 209 ? -24.091 10.564 11.134 1.00 76.44 209 ASP A N 1
ATOM 1593 C CA . ASP A 1 209 ? -23.647 10.212 9.773 1.00 76.44 209 ASP A CA 1
ATOM 1594 C C . ASP A 1 209 ? -23.110 11.412 8.967 1.00 76.44 209 ASP A C 1
ATOM 1596 O O . ASP A 1 209 ? -22.349 11.248 8.019 1.00 76.44 209 ASP A O 1
ATOM 1600 N N . ILE A 1 210 ? -23.533 12.634 9.315 1.00 76.88 210 ILE A N 1
ATOM 1601 C CA . ILE A 1 210 ? -23.074 13.875 8.688 1.00 76.88 210 ILE A CA 1
ATOM 1602 C C . ILE A 1 210 ? -22.650 14.857 9.775 1.00 76.88 210 ILE A C 1
ATOM 1604 O O . ILE A 1 210 ? -23.472 15.307 10.581 1.00 76.88 210 ILE A O 1
ATOM 1608 N N . VAL A 1 211 ? -21.388 15.276 9.725 1.00 79.62 211 VAL A N 1
ATOM 1609 C CA . VAL A 1 211 ? -20.818 16.292 10.614 1.00 79.62 211 VAL A CA 1
ATOM 1610 C C . VAL A 1 211 ? -20.579 17.580 9.826 1.00 79.62 211 VAL A C 1
ATOM 1612 O O . VAL A 1 211 ? -19.962 17.574 8.769 1.00 79.62 211 VAL A O 1
ATOM 1615 N N . ARG A 1 212 ? -21.101 18.707 10.325 1.00 81.06 212 ARG A N 1
ATOM 1616 C CA . ARG A 1 212 ? -20.947 20.044 9.713 1.00 81.06 212 ARG A CA 1
ATOM 1617 C C . ARG A 1 212 ? -20.199 20.985 10.653 1.00 81.06 212 ARG A C 1
ATOM 1619 O O . ARG A 1 212 ? -20.724 22.020 11.055 1.00 81.06 212 ARG A O 1
ATOM 1626 N N . SER A 1 213 ? -19.008 20.569 11.059 1.00 82.44 213 SER A N 1
ATOM 1627 C CA . SER A 1 213 ? -18.146 21.279 12.003 1.00 82.44 213 SER A CA 1
ATOM 1628 C C . SER A 1 213 ? -16.686 21.066 11.609 1.00 82.44 213 SER A C 1
ATOM 1630 O O . SER A 1 213 ? -16.361 20.015 11.070 1.00 82.44 213 SER A O 1
ATOM 1632 N N . ALA A 1 214 ? -15.828 22.043 11.907 1.00 83.62 214 ALA A N 1
ATOM 1633 C CA . ALA A 1 214 ? -14.372 21.939 11.754 1.00 83.62 214 ALA A CA 1
ATOM 1634 C C . ALA A 1 214 ? -13.749 20.937 12.741 1.00 83.62 214 ALA A C 1
ATOM 1636 O O . ALA A 1 214 ? -12.686 20.387 12.500 1.00 83.62 214 ALA A O 1
ATOM 1637 N N . ALA A 1 215 ? -14.433 20.675 13.856 1.00 87.62 215 ALA A N 1
ATOM 1638 C CA . ALA A 1 215 ? -14.008 19.698 14.844 1.00 87.62 215 ALA A CA 1
ATOM 1639 C C . ALA A 1 215 ? -15.187 18.849 15.315 1.00 87.62 215 ALA A C 1
ATOM 1641 O O . ALA A 1 215 ? -16.311 19.345 15.471 1.00 87.62 215 ALA A O 1
ATOM 1642 N N . LEU A 1 216 ? -14.916 17.578 15.583 1.00 90.06 216 LEU A N 1
ATOM 1643 C CA . LEU A 1 216 ? -15.871 16.636 16.146 1.00 90.06 216 LEU A CA 1
ATOM 1644 C C . LEU A 1 216 ? -15.381 16.175 17.512 1.00 90.06 216 LEU A C 1
ATOM 1646 O O . LEU A 1 216 ? -14.315 15.574 17.619 1.00 90.06 216 LEU A O 1
ATOM 1650 N N . SER A 1 217 ? -16.183 16.404 18.550 1.00 91.00 217 SER A N 1
ATOM 1651 C CA . SER A 1 217 ? -15.936 15.762 19.836 1.00 91.00 217 SER A CA 1
ATOM 1652 C C . SER A 1 217 ? -16.574 14.381 19.856 1.00 91.00 217 SER A C 1
ATOM 1654 O O . SER A 1 217 ? -17.746 14.231 19.510 1.00 91.00 217 SER A O 1
ATOM 1656 N N . VAL A 1 218 ? -15.792 13.385 20.255 1.00 94.38 218 VAL A N 1
ATOM 1657 C CA . VAL A 1 218 ? -16.221 11.994 20.358 1.00 94.38 218 VAL A CA 1
ATOM 1658 C C . VAL A 1 218 ? -15.966 11.455 21.754 1.00 94.38 218 VAL A C 1
ATOM 1660 O O . VAL A 1 218 ? -15.075 11.924 22.466 1.00 94.38 218 VAL A O 1
ATOM 1663 N N . HIS A 1 219 ? -16.77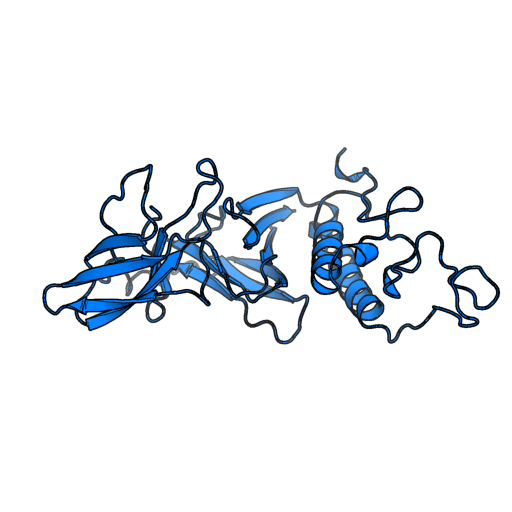0 10.468 22.125 1.00 94.62 219 HIS A N 1
ATOM 1664 C CA . HIS A 1 219 ? -16.820 9.901 23.461 1.00 94.62 219 HIS A CA 1
ATOM 1665 C C . HIS A 1 219 ? -16.897 8.382 23.387 1.00 94.62 219 HIS A C 1
ATOM 1667 O O . HIS A 1 219 ? -17.255 7.801 22.356 1.00 94.62 219 HIS A O 1
ATOM 1673 N N . GLY A 1 220 ? -16.596 7.736 24.503 1.00 95.12 220 GLY A N 1
ATOM 1674 C CA . GLY A 1 220 ? -16.767 6.304 24.614 1.00 95.12 220 GLY A CA 1
ATOM 1675 C C . GLY A 1 220 ? -16.275 5.742 25.927 1.00 95.12 220 GLY A C 1
ATOM 1676 O O . GLY A 1 220 ? -16.057 6.462 26.903 1.00 95.12 220 GLY A O 1
ATOM 1677 N N . THR A 1 221 ? -16.103 4.424 25.932 1.00 95.00 221 THR A N 1
ATOM 1678 C CA . THR A 1 221 ? -15.661 3.679 27.110 1.00 95.00 221 THR A CA 1
ATOM 1679 C C . THR A 1 221 ? -14.550 2.708 26.761 1.00 95.00 221 THR A C 1
ATOM 1681 O O . THR A 1 221 ? -14.588 2.088 25.699 1.00 95.00 221 THR A O 1
ATOM 1684 N N . ALA A 1 222 ? -13.602 2.515 27.664 1.00 94.25 222 ALA A N 1
ATOM 1685 C CA . ALA A 1 222 ? -12.544 1.521 27.549 1.00 94.25 222 ALA A CA 1
ATOM 1686 C C . ALA A 1 222 ? -12.060 1.099 28.945 1.00 94.25 222 ALA A C 1
ATOM 1688 O O . ALA A 1 222 ? -12.591 1.556 29.958 1.00 94.25 222 ALA A O 1
ATOM 1689 N N . GLU A 1 223 ? -11.080 0.200 29.016 1.00 91.88 223 GLU A N 1
ATOM 1690 C CA . GLU A 1 223 ? -10.514 -0.201 30.305 1.00 91.88 223 GLU A CA 1
ATOM 1691 C C . GLU A 1 223 ? -9.800 0.991 30.977 1.00 91.88 223 GLU A C 1
ATOM 1693 O O . GLU A 1 223 ? -8.984 1.650 30.320 1.00 91.88 223 GLU A O 1
ATOM 1698 N N . PRO A 1 224 ? -10.085 1.292 32.262 1.00 92.56 224 PRO A N 1
ATOM 1699 C CA . PRO A 1 224 ? -9.445 2.394 32.976 1.00 92.56 224 PRO A CA 1
ATOM 1700 C C . PRO A 1 224 ? -7.918 2.329 32.914 1.00 92.56 224 PRO A C 1
ATOM 1702 O O . PRO A 1 224 ? -7.324 1.264 33.083 1.00 92.56 224 PRO A O 1
ATOM 1705 N N . GLY A 1 225 ? -7.281 3.476 32.679 1.00 88.06 225 GLY A N 1
ATOM 1706 C CA . GLY A 1 225 ? -5.825 3.567 32.548 1.00 88.06 225 GLY A CA 1
ATOM 1707 C C . GLY A 1 225 ? -5.261 3.089 31.205 1.00 88.06 225 GLY A C 1
ATOM 1708 O O . GLY A 1 225 ? -4.044 3.106 31.039 1.00 88.06 225 GLY A O 1
ATOM 1709 N N . SER A 1 226 ? -6.106 2.696 30.245 1.00 91.88 226 SER A N 1
ATOM 1710 C CA . SER A 1 226 ? -5.647 2.399 28.883 1.00 91.88 226 SER A CA 1
ATOM 1711 C C . SER A 1 226 ? -5.173 3.663 28.169 1.00 91.88 226 SER A C 1
ATOM 1713 O O . SER A 1 226 ? -5.800 4.721 28.258 1.00 91.88 226 SER A O 1
ATOM 1715 N N . GLU A 1 227 ? -4.093 3.515 27.408 1.00 92.31 227 GLU A N 1
ATOM 1716 C CA . GLU A 1 227 ? -3.611 4.509 26.453 1.00 92.31 227 GLU A CA 1
ATOM 1717 C C . GLU A 1 227 ? -4.107 4.115 25.064 1.00 92.31 227 GLU A C 1
ATOM 1719 O O . GLU A 1 227 ? -3.739 3.065 24.524 1.00 92.31 227 GLU A O 1
ATOM 1724 N N . LEU A 1 228 ? -4.999 4.936 24.519 1.00 95.38 228 LEU A N 1
ATOM 1725 C CA . LEU A 1 228 ? -5.629 4.713 23.228 1.00 95.38 228 LEU A CA 1
ATOM 1726 C C . LEU A 1 228 ? -5.224 5.812 22.250 1.00 95.38 228 LEU A C 1
ATOM 1728 O O . LEU A 1 228 ? -4.802 6.902 22.634 1.00 95.38 228 LEU A O 1
ATOM 1732 N N . GLN A 1 229 ? -5.395 5.524 20.970 1.00 95.69 229 GLN A N 1
ATOM 1733 C CA . GLN A 1 229 ? -5.176 6.457 19.879 1.00 95.69 229 GLN A CA 1
ATOM 1734 C C . GLN A 1 229 ? -6.442 6.543 19.038 1.00 95.69 229 GLN A C 1
ATOM 1736 O O . GLN A 1 229 ? -6.948 5.528 18.570 1.00 95.69 229 GLN A O 1
ATOM 1741 N N . LEU A 1 230 ? -6.971 7.744 18.844 1.00 96.00 230 LEU A N 1
ATOM 1742 C CA . LEU A 1 230 ? -8.087 7.979 17.943 1.00 96.00 230 LEU A CA 1
ATOM 1743 C C . LEU A 1 230 ? -7.549 8.232 16.539 1.00 96.00 230 LEU A C 1
ATOM 1745 O O . LEU A 1 230 ? -6.797 9.180 16.309 1.00 96.00 230 LEU A O 1
ATOM 1749 N N . LEU A 1 231 ? -7.944 7.369 15.614 1.00 95.31 231 LEU A N 1
ATOM 1750 C CA . LEU A 1 231 ? -7.509 7.371 14.229 1.00 95.31 231 LEU A CA 1
ATOM 1751 C C . LEU A 1 231 ? -8.649 7.812 13.329 1.00 95.31 231 LEU A C 1
ATOM 1753 O O . LEU A 1 231 ? -9.750 7.260 13.389 1.00 95.31 231 LEU A O 1
ATOM 1757 N N . LEU A 1 232 ? -8.331 8.759 12.457 1.00 94.38 232 LEU A N 1
ATOM 1758 C CA . LEU A 1 232 ? -9.146 9.140 11.319 1.00 94.38 232 LEU A CA 1
ATOM 1759 C C . LEU A 1 232 ? -8.543 8.506 10.067 1.00 94.38 232 LEU A C 1
ATOM 1761 O O . LEU A 1 232 ? -7.363 8.710 9.782 1.00 94.38 232 LEU A O 1
ATOM 1765 N N . ASP A 1 233 ? -9.341 7.711 9.360 1.00 94.25 233 ASP A N 1
ATOM 1766 C CA . ASP A 1 233 ? -8.964 7.005 8.130 1.00 94.25 233 ASP A CA 1
ATOM 1767 C C . ASP A 1 233 ? -7.693 6.155 8.282 1.00 94.25 233 ASP A C 1
ATOM 1769 O O . ASP A 1 233 ? -6.883 6.012 7.373 1.00 94.25 233 ASP A O 1
ATOM 1773 N N . GLY A 1 234 ? -7.479 5.621 9.488 1.00 95.19 234 GLY A N 1
ATOM 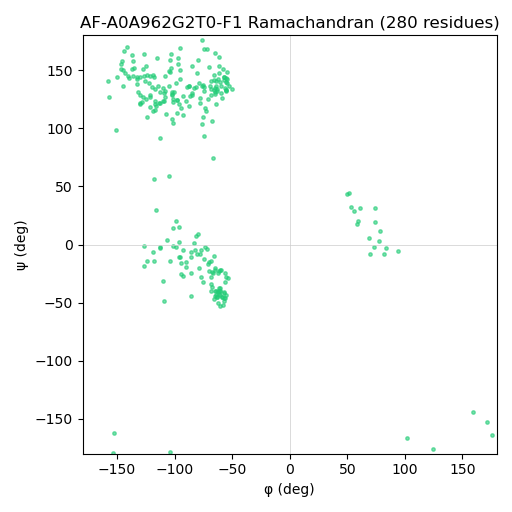1774 C CA . GLY A 1 234 ? -6.298 4.822 9.801 1.00 95.19 234 GLY A CA 1
ATOM 1775 C C . GLY A 1 234 ? -4.976 5.597 9.829 1.00 95.19 234 GLY A C 1
ATOM 1776 O O . GLY A 1 234 ? -3.938 4.965 9.999 1.00 95.19 234 GLY A O 1
ATOM 1777 N N . ASN A 1 235 ? -4.965 6.928 9.694 1.00 95.69 235 ASN A N 1
ATOM 1778 C CA . ASN A 1 235 ? -3.731 7.716 9.698 1.00 95.69 235 ASN A CA 1
ATOM 1779 C C . ASN A 1 235 ? -3.059 7.687 11.080 1.00 95.69 235 ASN A C 1
ATOM 1781 O O . ASN A 1 235 ? -3.510 8.352 12.016 1.00 95.69 235 ASN A O 1
ATOM 1785 N N . MET A 1 236 ? -1.959 6.940 11.200 1.00 95.31 236 MET A N 1
ATOM 1786 C CA . MET A 1 236 ? -1.253 6.760 12.472 1.00 95.31 236 MET A CA 1
ATOM 1787 C C . MET A 1 236 ? -0.368 7.956 12.844 1.00 95.31 236 MET A C 1
ATOM 1789 O O . MET A 1 236 ? -0.052 8.132 14.016 1.00 95.31 236 MET A O 1
ATOM 1793 N N . GLU A 1 237 ? 0.012 8.802 11.885 1.00 93.44 237 GLU A N 1
ATOM 1794 C CA . GLU A 1 237 ? 0.819 10.003 12.153 1.00 93.44 237 GLU A CA 1
ATOM 1795 C C . GLU A 1 237 ? 0.000 11.149 12.749 1.00 93.44 237 GLU A C 1
ATOM 1797 O O . GLU A 1 237 ? 0.532 11.976 13.488 1.00 93.44 237 GLU A O 1
ATOM 1802 N N . ARG A 1 238 ? -1.298 11.204 12.437 1.00 92.50 238 ARG A N 1
ATOM 1803 C CA . ARG A 1 238 ? -2.239 12.201 12.974 1.00 92.50 238 ARG A CA 1
ATOM 1804 C C . ARG A 1 238 ? -3.111 11.659 14.105 1.00 92.50 238 ARG A C 1
ATOM 1806 O O . ARG A 1 238 ? -4.113 12.280 14.453 1.00 92.50 238 ARG A O 1
ATOM 1813 N N . ALA A 1 239 ? -2.747 10.508 14.662 1.00 93.44 239 ALA A N 1
ATOM 1814 C CA . ALA A 1 239 ? -3.488 9.877 15.739 1.00 93.44 239 ALA A CA 1
ATOM 1815 C C . ALA A 1 239 ? -3.578 10.802 16.964 1.00 93.44 239 ALA A C 1
ATOM 1817 O O . ALA A 1 239 ? -2.557 11.264 17.476 1.00 93.44 239 ALA A O 1
ATOM 1818 N N . ALA A 1 240 ? -4.790 11.054 17.460 1.00 93.19 240 ALA A N 1
ATOM 1819 C CA . ALA A 1 240 ? -4.975 11.819 18.690 1.00 93.19 240 ALA A CA 1
ATOM 1820 C C . ALA A 1 240 ? -4.852 10.891 19.904 1.00 93.19 240 ALA A C 1
ATOM 1822 O O . ALA A 1 240 ? -5.522 9.861 19.972 1.00 93.19 240 ALA A O 1
ATOM 1823 N N . GLU A 1 241 ? -4.019 11.252 20.878 1.00 93.62 241 GLU A N 1
ATOM 1824 C CA . GLU A 1 241 ? -3.916 10.501 22.130 1.00 93.62 241 GLU A CA 1
ATOM 1825 C C . GLU A 1 241 ? -5.220 10.599 22.930 1.00 93.62 241 GLU A C 1
ATOM 1827 O O . GLU A 1 241 ? -5.781 11.680 23.130 1.00 93.62 241 GLU A O 1
ATOM 1832 N N . VAL A 1 242 ? -5.693 9.455 23.416 1.00 94.38 242 VAL A N 1
ATOM 1833 C CA . VAL A 1 242 ? -6.915 9.332 24.205 1.00 94.38 242 VAL A CA 1
ATOM 1834 C C . VAL A 1 242 ? -6.573 8.721 25.551 1.00 94.38 242 VAL A C 1
ATOM 1836 O O . VAL A 1 242 ? -6.127 7.575 25.648 1.00 94.38 242 VAL A O 1
ATOM 1839 N N . ARG A 1 243 ? -6.833 9.490 26.609 1.00 90.00 243 ARG A N 1
ATOM 1840 C CA . ARG A 1 243 ? -6.673 9.038 27.988 1.00 90.00 243 ARG A CA 1
ATOM 1841 C C . ARG A 1 243 ? -8.013 8.595 28.555 1.00 90.00 243 ARG A C 1
ATOM 1843 O O . ARG A 1 243 ? -8.963 9.376 28.594 1.00 90.00 243 ARG A O 1
ATOM 1850 N N . VAL A 1 244 ? -8.060 7.357 29.033 1.00 94.50 244 VAL A N 1
ATOM 1851 C CA . VAL A 1 244 ? -9.243 6.790 29.683 1.00 94.50 244 VAL A CA 1
ATOM 1852 C C . VAL A 1 244 ? -9.235 7.143 31.168 1.00 94.50 244 VAL A C 1
ATOM 1854 O O . VAL A 1 244 ? -8.233 6.934 31.857 1.00 94.50 244 VAL A O 1
ATOM 1857 N N . MET A 1 245 ? -10.338 7.710 31.653 1.00 93.44 245 MET A N 1
ATOM 1858 C CA . MET A 1 245 ? -10.518 8.100 33.052 1.00 93.44 245 MET A CA 1
ATOM 1859 C C . MET A 1 245 ? -10.743 6.874 33.952 1.00 93.44 245 MET A C 1
ATOM 1861 O O . MET A 1 245 ? -10.982 5.764 33.474 1.00 93.44 245 MET A O 1
ATOM 1865 N N . ASP A 1 246 ? -10.678 7.067 35.272 1.00 93.62 246 ASP A N 1
ATOM 1866 C CA . ASP A 1 246 ? -10.813 5.979 36.256 1.00 93.62 246 ASP A CA 1
ATOM 1867 C C . ASP A 1 246 ? -12.189 5.290 36.214 1.00 93.62 246 ASP A C 1
ATOM 1869 O O . ASP A 1 246 ? -12.319 4.124 36.586 1.00 93.62 246 ASP A O 1
ATOM 1873 N N . ASP A 1 247 ? -13.219 5.997 35.738 1.00 93.75 247 ASP A N 1
ATOM 1874 C CA . ASP A 1 247 ? -14.564 5.456 35.518 1.00 93.75 247 ASP A CA 1
ATOM 1875 C C . ASP A 1 247 ? -14.720 4.724 34.171 1.00 93.75 247 ASP A C 1
ATOM 1877 O O . ASP A 1 247 ? -15.799 4.220 33.856 1.00 93.75 247 ASP A O 1
ATOM 1881 N N . GLY A 1 248 ? -13.641 4.639 33.386 1.00 94.00 248 GLY A N 1
ATOM 1882 C CA . GLY A 1 248 ? -13.593 3.987 32.081 1.00 94.00 248 GLY A CA 1
ATOM 1883 C C . GLY A 1 248 ? -14.079 4.857 30.925 1.00 94.00 248 GLY A C 1
ATOM 1884 O O . GLY A 1 248 ? -14.026 4.407 29.780 1.00 94.00 248 GLY A O 1
ATOM 1885 N N . SER A 1 249 ? -14.548 6.079 31.178 1.00 95.19 249 SER A N 1
ATOM 1886 C CA . SER A 1 249 ? -14.974 6.987 30.115 1.00 95.19 249 SER A CA 1
ATOM 1887 C C . SER A 1 249 ? -13.800 7.771 29.532 1.00 95.19 249 SER A C 1
ATOM 1889 O O . SER A 1 249 ? -12.765 7.982 30.172 1.00 95.19 249 SER A O 1
ATOM 1891 N N . TRP A 1 250 ? -13.937 8.185 28.280 1.00 95.38 250 TRP A N 1
ATOM 1892 C CA . TRP A 1 250 ? -12.944 9.003 27.597 1.00 95.38 250 TRP A CA 1
ATOM 1893 C C . TRP A 1 250 ? -13.631 9.981 26.639 1.00 95.38 250 TRP A C 1
ATOM 1895 O O . TRP A 1 250 ? -14.769 9.772 26.209 1.00 95.38 250 TRP A O 1
ATOM 1905 N N . GLN A 1 251 ? -12.928 11.062 26.313 1.00 94.06 251 GLN A N 1
ATOM 1906 C CA . GLN A 1 251 ? -13.340 12.041 25.312 1.00 94.06 251 GLN A CA 1
ATOM 1907 C C . GLN A 1 251 ? -12.123 12.480 24.504 1.00 94.06 251 GLN A C 1
ATOM 1909 O O . GLN A 1 251 ? -11.027 12.617 25.048 1.00 94.06 251 GLN A O 1
ATOM 1914 N N . ALA A 1 252 ? -12.331 12.739 23.219 1.00 93.19 252 ALA A N 1
ATOM 1915 C CA . ALA A 1 252 ? -11.330 13.331 22.347 1.00 93.19 252 ALA A CA 1
ATOM 1916 C C . ALA A 1 252 ? -11.976 14.274 21.329 1.00 93.19 252 ALA A C 1
ATOM 1918 O O . ALA A 1 252 ? -13.199 14.291 21.155 1.00 93.19 252 ALA A O 1
ATOM 1919 N N . SER A 1 253 ? -11.144 15.074 20.668 1.00 89.75 253 SER A N 1
ATOM 1920 C CA . SER A 1 253 ? -11.552 15.914 19.545 1.00 89.75 253 SER A CA 1
ATOM 1921 C C . SER A 1 253 ? -10.815 15.464 18.296 1.00 89.75 253 SER A C 1
ATOM 1923 O O . SER A 1 253 ? -9.601 15.278 18.329 1.00 89.75 253 SER A O 1
ATOM 1925 N N . VAL A 1 254 ? -11.550 15.323 17.202 1.00 89.62 254 VAL A N 1
ATOM 1926 C CA . VAL A 1 254 ? -11.019 15.064 15.866 1.00 89.62 254 VAL A CA 1
ATOM 1927 C C . VAL A 1 254 ? -11.045 16.369 15.099 1.00 89.62 254 VAL A C 1
ATOM 1929 O O . VAL A 1 254 ? -12.076 17.046 15.073 1.00 89.62 254 VAL A O 1
ATOM 1932 N N . ASP A 1 255 ? -9.916 16.713 14.495 1.00 88.00 255 ASP A N 1
ATOM 1933 C CA . ASP A 1 255 ? -9.838 17.798 13.529 1.00 88.00 255 ASP A CA 1
ATOM 1934 C C . ASP A 1 255 ? -10.379 17.311 12.179 1.00 88.00 255 ASP A C 1
ATOM 1936 O O . ASP A 1 255 ? -9.913 16.303 11.641 1.00 88.00 255 ASP A O 1
ATOM 1940 N N . LEU A 1 256 ? -11.402 17.995 11.672 1.00 87.62 256 LEU A N 1
ATOM 1941 C CA . LEU A 1 256 ? -12.032 17.724 10.382 1.00 87.62 256 LEU A CA 1
ATOM 1942 C C . LEU A 1 256 ? -11.651 18.785 9.338 1.00 87.62 256 LEU A C 1
ATOM 1944 O O . LEU A 1 256 ? -12.150 18.744 8.208 1.00 87.62 256 LEU A O 1
ATOM 1948 N N . ASP A 1 257 ? -10.776 19.738 9.682 1.00 82.62 257 ASP A N 1
ATOM 1949 C CA . ASP A 1 257 ? -10.303 20.736 8.733 1.00 82.62 257 ASP A CA 1
ATOM 1950 C C . ASP A 1 257 ? -9.593 20.060 7.551 1.00 82.62 257 ASP A C 1
ATOM 1952 O O . ASP A 1 257 ? -8.720 19.201 7.685 1.00 82.62 257 ASP A O 1
ATOM 1956 N N . GLY A 1 258 ? -9.990 20.462 6.344 1.00 79.25 258 GLY A N 1
ATOM 1957 C CA . GLY A 1 258 ? -9.496 19.881 5.094 1.00 79.25 258 GLY A CA 1
ATOM 1958 C C . GLY A 1 258 ? -10.363 18.758 4.519 1.00 79.25 258 GLY A C 1
ATOM 1959 O O . GLY A 1 258 ? -10.125 18.361 3.377 1.00 79.25 258 GLY A O 1
ATOM 1960 N N . MET A 1 259 ? -11.408 18.305 5.222 1.00 85.62 259 MET A N 1
ATOM 1961 C CA . MET A 1 259 ? -12.450 17.453 4.633 1.00 85.62 259 MET A CA 1
ATOM 1962 C C . MET A 1 259 ? -13.359 18.288 3.729 1.00 85.62 259 MET A C 1
ATOM 1964 O O . MET A 1 259 ? -14.305 18.938 4.175 1.00 85.62 259 MET A O 1
ATOM 1968 N N . VAL A 1 260 ? -13.030 18.321 2.438 1.00 76.75 260 VAL A N 1
ATOM 1969 C CA . VAL A 1 260 ? -13.698 19.195 1.459 1.00 76.75 260 VAL A CA 1
ATOM 1970 C C . VAL A 1 260 ? -14.838 18.522 0.701 1.00 76.75 260 VAL A C 1
ATOM 1972 O O . VAL A 1 260 ? -15.740 19.220 0.238 1.00 76.75 260 VAL A O 1
ATOM 1975 N N . ASP A 1 261 ? -14.814 17.193 0.567 1.00 84.38 261 ASP A N 1
ATOM 1976 C CA . ASP A 1 261 ? -15.850 16.442 -0.140 1.00 84.38 261 ASP A CA 1
ATOM 1977 C C . ASP A 1 261 ? -16.803 15.762 0.858 1.00 84.38 261 ASP A C 1
ATOM 1979 O O . ASP A 1 261 ? -16.431 14.774 1.490 1.00 84.38 261 ASP A O 1
ATOM 1983 N N . PRO A 1 262 ? -18.050 16.248 0.999 1.00 80.88 262 PRO A N 1
ATOM 1984 C CA . PRO A 1 262 ? -19.021 15.672 1.923 1.00 80.88 262 PRO A CA 1
ATOM 1985 C C . PRO A 1 262 ? -19.567 14.307 1.472 1.00 80.88 262 PRO A C 1
ATOM 1987 O O . PRO A 1 262 ? -20.419 13.751 2.163 1.00 80.88 262 PRO A O 1
ATOM 1990 N N . GLN A 1 263 ? -19.201 13.808 0.288 1.00 85.44 263 GLN A N 1
ATOM 1991 C CA . GLN A 1 263 ? -19.574 12.470 -0.189 1.00 85.44 263 GLN A CA 1
ATOM 1992 C C . GLN A 1 263 ? -18.505 11.416 0.097 1.00 85.44 263 GLN A C 1
ATOM 1994 O O . GLN A 1 263 ? -18.781 10.227 -0.061 1.00 85.44 263 GLN A O 1
ATOM 1999 N N . THR A 1 264 ? -17.312 11.831 0.521 1.00 89.06 264 THR A N 1
ATOM 2000 C CA . THR A 1 264 ? -16.240 10.911 0.879 1.00 89.06 264 THR A CA 1
ATOM 2001 C C . THR A 1 264 ? -16.557 10.256 2.223 1.00 89.06 264 THR A C 1
ATOM 2003 O O . THR A 1 264 ? -16.677 10.958 3.230 1.00 89.06 264 THR A O 1
ATOM 2006 N N . PRO A 1 265 ? -16.719 8.922 2.278 1.00 88.94 265 PRO A N 1
ATOM 2007 C CA . PRO A 1 265 ? -16.872 8.238 3.548 1.00 88.94 265 PRO A CA 1
ATOM 2008 C C . PRO A 1 265 ? -15.534 8.261 4.291 1.00 88.94 265 PRO A C 1
ATOM 2010 O O . PRO A 1 265 ? -14.513 7.815 3.767 1.00 88.94 265 PRO A O 1
ATOM 2013 N N . HIS A 1 266 ? -15.570 8.760 5.519 1.00 92.06 266 HIS A N 1
ATOM 2014 C CA . HIS A 1 266 ? -14.454 8.719 6.455 1.00 92.06 266 HIS A CA 1
ATOM 2015 C C . HIS A 1 266 ? -14.706 7.649 7.511 1.00 92.06 266 HIS A C 1
ATOM 2017 O O . HIS A 1 266 ? -15.848 7.238 7.731 1.00 92.06 266 HIS A O 1
ATOM 2023 N N . ARG A 1 267 ? -13.640 7.191 8.160 1.00 92.06 267 ARG A N 1
ATOM 2024 C CA . ARG A 1 267 ? -13.710 6.173 9.201 1.00 92.06 267 ARG A CA 1
ATOM 2025 C C . ARG A 1 267 ? -13.016 6.640 10.463 1.00 92.06 267 ARG A C 1
ATOM 2027 O O . ARG A 1 267 ? -11.828 6.955 10.436 1.00 92.06 267 ARG A O 1
ATOM 2034 N N . LEU A 1 268 ? -13.725 6.582 11.584 1.00 94.06 268 LEU A N 1
ATOM 2035 C CA . LEU A 1 268 ? -13.151 6.842 12.896 1.00 94.06 268 LEU A CA 1
ATOM 2036 C C . LEU A 1 268 ? -13.025 5.555 13.714 1.00 94.06 268 LEU A C 1
ATOM 2038 O O . LEU A 1 268 ? -13.970 4.767 13.815 1.00 94.06 268 LEU A O 1
ATOM 2042 N N . GLN A 1 269 ? -11.849 5.337 14.304 1.00 94.94 269 GLN A N 1
ATOM 2043 C CA . GLN A 1 269 ? -11.539 4.147 15.098 1.00 94.94 269 GLN A CA 1
ATOM 2044 C C . GLN A 1 269 ? -10.648 4.475 16.294 1.00 94.94 269 GLN A C 1
ATOM 2046 O O . GLN A 1 269 ? -9.779 5.338 16.215 1.00 94.94 269 GLN A O 1
ATOM 2051 N N . LEU A 1 270 ? -10.817 3.736 17.388 1.00 95.31 270 LEU A N 1
ATOM 2052 C CA . LEU A 1 270 ? -9.858 3.711 18.490 1.00 95.31 270 LEU A CA 1
ATOM 2053 C C . LEU A 1 270 ? -8.885 2.566 18.277 1.00 95.31 270 LEU A C 1
ATOM 2055 O O . LEU A 1 270 ? -9.307 1.424 18.131 1.00 95.31 270 LEU A O 1
ATOM 2059 N N . TRP A 1 271 ? -7.600 2.867 18.331 1.00 94.50 271 TRP A N 1
ATOM 2060 C CA . TRP A 1 271 ? -6.509 1.914 18.337 1.00 94.50 271 TRP A CA 1
ATOM 2061 C C . TRP A 1 271 ? -5.958 1.762 19.749 1.00 94.50 271 TRP A C 1
ATOM 2063 O O . TRP A 1 271 ? -5.686 2.751 20.430 1.00 94.50 271 TRP A O 1
ATOM 2073 N N . TRP A 1 272 ? -5.794 0.518 20.191 1.00 93.50 272 TRP A N 1
ATOM 2074 C CA . TRP A 1 272 ? -5.132 0.160 21.436 1.00 93.50 272 TRP A CA 1
ATOM 2075 C C . TRP A 1 272 ? -3.824 -0.577 21.126 1.00 93.50 272 TRP A C 1
ATOM 2077 O O . TRP A 1 272 ? -3.826 -1.810 21.015 1.00 93.50 272 TRP A O 1
ATOM 2087 N N . PRO A 1 273 ? -2.694 0.150 21.024 1.00 90.50 273 PRO A N 1
ATOM 2088 C CA . PRO A 1 273 ? -1.420 -0.432 20.612 1.00 90.50 273 PRO A CA 1
ATOM 2089 C C . PRO A 1 273 ? -0.984 -1.609 21.489 1.00 90.50 273 PRO A C 1
ATOM 2091 O O . PRO A 1 273 ? -0.623 -2.664 20.979 1.00 90.50 273 PRO A O 1
ATOM 2094 N N . ALA A 1 274 ? -1.085 -1.461 22.815 1.00 89.44 274 ALA A N 1
ATOM 2095 C CA . ALA A 1 274 ? -0.599 -2.459 23.769 1.00 89.44 274 ALA A CA 1
ATOM 2096 C C . ALA A 1 274 ? -1.344 -3.805 23.709 1.00 89.44 274 ALA A C 1
ATOM 2098 O O . ALA A 1 274 ? -0.805 -4.815 24.155 1.00 89.44 274 ALA A O 1
ATOM 2099 N N . GLN A 1 275 ? -2.574 -3.822 23.186 1.00 87.50 275 GLN A N 1
ATOM 2100 C CA . GLN A 1 275 ? -3.398 -5.033 23.077 1.00 87.50 275 GLN A CA 1
ATOM 2101 C C . GLN A 1 275 ? -3.638 -5.470 21.633 1.00 87.50 275 GLN A C 1
ATOM 2103 O O . GLN A 1 275 ? -4.299 -6.483 21.408 1.00 87.50 275 GLN A O 1
ATOM 2108 N N . HIS A 1 276 ? -3.134 -4.710 20.660 1.00 85.81 276 HIS A N 1
ATOM 2109 C CA . HIS A 1 276 ? -3.424 -4.885 19.243 1.00 85.81 276 HIS A CA 1
ATOM 2110 C C . HIS A 1 276 ? -4.925 -4.991 18.930 1.00 85.81 276 HIS A C 1
ATOM 2112 O O . HIS A 1 276 ? -5.360 -5.844 18.155 1.00 85.81 276 HIS A O 1
ATOM 2118 N N . ARG A 1 277 ? -5.729 -4.127 19.557 1.00 88.44 277 ARG A N 1
ATOM 2119 C CA . ARG A 1 277 ? -7.190 -4.096 19.400 1.00 88.44 277 ARG A CA 1
ATOM 2120 C C . ARG A 1 277 ? -7.646 -2.780 18.813 1.00 88.44 277 ARG A C 1
ATOM 2122 O O . ARG A 1 277 ? -7.123 -1.730 19.170 1.00 88.44 277 ARG A O 1
ATOM 2129 N N . VAL A 1 278 ? -8.673 -2.840 17.979 1.00 91.25 278 VAL A N 1
ATOM 2130 C CA . VAL A 1 278 ? -9.309 -1.659 17.398 1.00 91.25 278 VAL A CA 1
ATOM 2131 C C . VAL A 1 278 ? -10.795 -1.688 17.726 1.00 91.25 278 VAL A C 1
ATOM 2133 O O . VAL A 1 278 ? -11.399 -2.759 17.773 1.00 91.25 278 VAL A O 1
ATOM 2136 N N . SER A 1 279 ? -11.406 -0.526 17.939 1.00 92.00 279 SER A N 1
ATOM 2137 C CA . SER A 1 279 ? -12.863 -0.435 18.026 1.00 92.00 279 SER A CA 1
ATOM 2138 C C . SER A 1 279 ? -13.532 -0.804 16.699 1.00 92.00 279 SER A C 1
ATOM 2140 O O . SER A 1 279 ? -12.934 -0.750 15.620 1.00 92.00 279 SER A O 1
ATOM 2142 N N . ALA A 1 280 ? -14.839 -1.059 16.753 1.00 87.69 280 ALA A N 1
ATOM 2143 C CA . ALA A 1 280 ? -15.648 -0.961 15.547 1.00 87.69 280 ALA A CA 1
ATOM 2144 C C . ALA A 1 280 ? -15.477 0.431 14.910 1.00 87.69 280 ALA A C 1
ATOM 2146 O O . ALA A 1 280 ? -15.377 1.443 15.610 1.00 87.69 280 ALA A O 1
ATOM 2147 N N . ALA A 1 281 ? -15.451 0.447 13.582 1.00 88.69 281 ALA A N 1
ATOM 2148 C CA . ALA A 1 281 ? -15.478 1.652 12.775 1.00 88.69 281 ALA A CA 1
ATOM 2149 C C . ALA A 1 281 ? -16.794 2.422 12.961 1.00 88.69 281 ALA A C 1
ATOM 2151 O O . ALA A 1 281 ? -17.867 1.807 13.048 1.00 88.69 281 ALA A O 1
ATOM 2152 N N . ARG A 1 282 ? -16.706 3.750 13.001 1.00 88.00 282 ARG A N 1
ATOM 2153 C CA . ARG A 1 282 ? -17.842 4.671 12.893 1.00 88.00 282 ARG A CA 1
ATOM 2154 C C . ARG A 1 282 ? -17.667 5.580 11.694 1.00 88.00 282 ARG A C 1
ATOM 2156 O O . ARG A 1 282 ? -16.496 5.908 11.392 1.00 88.00 282 ARG A O 1
#

Sequence (282 aa):
DPGLQPRFVDNHDVDRFLANGSKAGMSQALLMLMTIPGIPVIYYGTEQGFRGQRDSMFAGGYGSQGVNHFDQSSPLYRQLQRIIAMRNGDPLFRRGAPVPVYSDASGAGALIYRIDFDGRQMLVAFNSADHRALAGPVDAGLPRNSDLSPVFHLDEQDDSSARFDPGGQLLFELDAHAGVVWEVHRGPENPVAAASASIRDPQLEPIADIVRSAALSVHGTAEPGSELQLLLDGNMERAAEVRVMDDGSWQASVDLDGMVDPQTPHRLQLWWPAQHRVSAAR

Radius of gyration: 21.96 Å; Cα contacts (8 Å, |Δi|>4): 594; chains: 1; bounding box: 49×48×66 Å

Solvent-accessible surface area (backbone atoms only — not comparable to full-atom values): 15902 Å² total; per-residue (Å²): 114,68,56,73,40,78,42,63,90,40,52,97,90,48,71,28,57,53,61,83,51,46,71,60,57,49,53,46,52,52,45,50,51,44,56,40,58,28,40,68,47,81,48,87,47,54,43,67,64,49,39,63,74,82,50,30,55,44,30,90,40,58,82,22,85,67,38,66,62,79,59,71,81,33,70,50,28,48,50,49,50,53,47,51,47,53,32,72,74,33,66,48,29,53,70,18,53,77,43,86,53,48,68,53,71,69,56,73,32,43,41,30,30,35,34,47,38,95,94,42,42,32,40,42,39,35,15,70,19,95,48,36,33,47,43,66,74,34,76,70,84,63,66,74,41,50,39,74,45,80,77,46,58,77,50,94,82,65,80,53,45,70,45,70,29,93,86,51,23,38,33,32,44,32,34,48,53,33,35,39,30,28,42,54,40,85,42,64,95,71,68,99,59,82,82,55,78,83,65,71,68,44,42,68,56,91,70,71,98,73,80,94,56,59,56,47,78,49,45,34,42,40,58,54,73,42,69,32,30,41,22,59,69,25,31,58,80,74,40,40,80,31,63,30,36,88,88,14,42,35,64,46,71,45,81,42,74,87,73,79,58,93,83,54,59,69,40,41,32,42,37,28,74,93,75,56,41,58,23,74,75,82

Foldseek 3Di:
DQQAAEDEPDELPDFDCLLPDDPLVLLQVLLVLLQAHHHY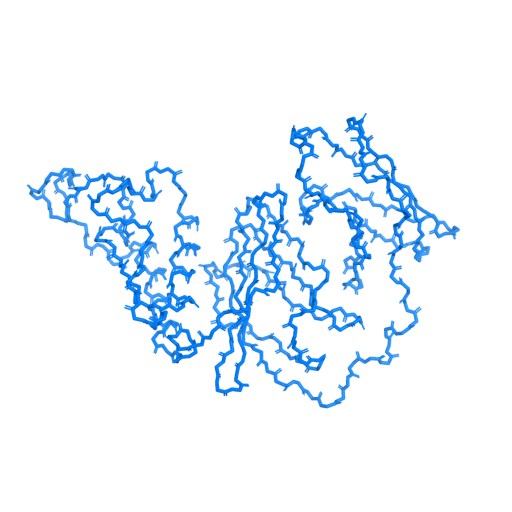DYYPCVLVVDGDRPQDQALPDPNNVNDHRPDCVRLSNVLSVVSNCVSVVDCQSSPWHWDWWDDQQQDFAKTWTWTDDPNWIKIKMWGQAQAKFKDDQTCNVDPLQKDKDWDDKSDPPWPWDWDAALVSGIIITGGHSIITMIIIDRHDPDDPNPPCPVADFWEWDDDPQFDDDQKDKTKTFHAAQAWKWKDKSRGPVQTDIWHQHPVRMTMDMDGPPPVPDRPGDMWIWIARPVRRHIYDID

Nearest PDB structures (foldseek):
  8zqa-assembly1_C  TM=6.825E-01  e=1.261E-04  Rhodothermus profundi
  8zqa-assembly1_F  TM=6.818E-01  e=2.123E-04  Rhodothermus profundi
  8zqa-assembly1_G  TM=7.066E-01  e=3.786E-04  Rhodothermus profundi
  8zqa-assembly1_A  TM=6.896E-01  e=5.056E-04  Rhodothermus profundi
  8zqa-assembly1_D  TM=6.292E-01  e=1.416E-04  Rhodothermus profundi

Secondary structure (DSSP, 8-state):
-GGG-EE-S--SSS--HHHHS-HHHHHHHHHHHHHSSSEE-PPTTGGGT--STT--SSTTSTTSTT-----TTSHHHHHHHHHHHHHHH-HHHHHPEEEEEEE-SSSS-EEEEEEEETTEEEEEEEE-SSS-EEEEEE--S--TTEEEEEEEESSTT---EEEE-TTS-EEEEE-TT-EEEEEEEE--SS-S-SSSTTSPPPEE----SS--SSEEEEEEE--TT-EEEEEETTBSTTPEEEEPPTTSEEEEEEE-TT---TTS---EEEEEGGGTEEPPP-

Mean predicted aligned erro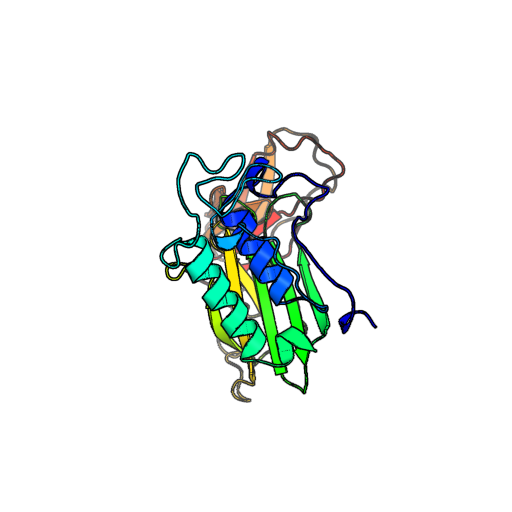r: 5.26 Å